Protein AF-0000000080666518 (afdb_homodimer)

Radius of gyration: 19.97 Å; Cα contacts (8 Å, |Δi|>4): 435; chains: 2; bounding box: 42×54×38 Å

Secondary structure (DSSP, 8-state):
-PPPPPSSPPPBTTSHHHHHHHHHS--SSPPPHHHHHHT--SSPEEEEEEE--TT--HHHHHHHHHHHTTSSSEEEEEEEE-HHHHHHHT---SS-HHHHHHHHHTBTT-SEEEEEE-SS--HHHHHHTT-/-PPPPPSSPPPBTTSHHHHHHHHHS--SSPPPHHHHHHT--SSPEEEEEEE--TT--HHHHHHHHHHHTTSSSEEEEEEEE-HHHHHHHT---SS-HHHHHHHHHTBTT-SEEEEEE-SS--HHHHHHTT-

Foldseek 3Di:
DDDDADDDFAAACPPPVNLVVQVPDDLPDDDDPVCQAVVVDPAAAEDEEEDQCFPPDVVNLVVLVCVPPVTDRYAYEYEHAAQVQCCVPPRGGPDHQVVSQRVNRPRRRHNYYYYNDDPDDDPVNCVSSSD/DDDDADDDFAAACPPPVNLVVQVPDDLVDDDDPVCQAVVVDPAAAEDEEEDQCFPPDVVNLVVLVCVPPVTDRYAYEYEHAAQVQCCVPPRGGPDHQVVSQRVNRPRRRHNYYYYNDDPDDDPVNCVSSSD

Structure (mmCIF, N/CA/C/O backbone):
data_AF-0000000080666518-model_v1
#
loop_
_entity.id
_entity.type
_entity.pdbx_description
1 polymer 'choline-phosphate cytidylyltransferase'
#
loop_
_atom_site.group_PDB
_atom_site.id
_atom_site.type_symbol
_atom_site.label_atom_id
_atom_site.label_alt_id
_atom_site.label_comp_id
_atom_site.label_asym_id
_atom_site.label_entity_id
_atom_site.label_seq_id
_atom_site.pdbx_PDB_ins_code
_atom_site.Cartn_x
_atom_site.Cartn_y
_atom_site.Cartn_z
_atom_site.occupancy
_atom_site.B_iso_or_equiv
_atom_site.auth_seq_id
_atom_site.auth_comp_id
_atom_site.auth_asym_id
_atom_site.auth_atom_id
_atom_site.pdbx_PDB_model_num
ATOM 1 N N . MET A 1 1 ? 17.625 8.109 4.988 1 47.25 1 MET A N 1
ATOM 2 C CA . MET A 1 1 ? 16.281 8.586 4.715 1 47.25 1 MET A CA 1
ATOM 3 C C . MET A 1 1 ? 15.312 7.422 4.516 1 47.25 1 MET A C 1
ATOM 5 O O . MET A 1 1 ? 15.68 6.406 3.916 1 47.25 1 MET A O 1
ATOM 9 N N . GLU A 1 2 ? 14.227 7.422 5.273 1 64.38 2 GLU A N 1
ATOM 10 C CA . GLU A 1 2 ? 13.297 6.293 5.23 1 64.38 2 GLU A CA 1
ATOM 11 C C . GLU A 1 2 ? 12.75 6.086 3.822 1 64.38 2 GLU A C 1
ATOM 13 O O . GLU A 1 2 ? 12.602 7.047 3.061 1 64.38 2 GLU A O 1
ATOM 18 N N . LYS A 1 3 ? 12.664 4.961 3.459 1 86.44 3 LYS A N 1
ATOM 19 C CA . LYS A 1 3 ? 12.148 4.527 2.164 1 86.44 3 LYS A CA 1
ATOM 20 C C . LYS A 1 3 ? 10.773 5.129 1.891 1 86.44 3 LYS A C 1
ATOM 22 O O . LYS A 1 3 ? 9.867 5.027 2.721 1 86.44 3 LYS A O 1
ATOM 27 N N . LEU A 1 4 ? 10.688 5.938 0.847 1 95.56 4 LEU A N 1
ATOM 28 C CA . LEU A 1 4 ? 9.414 6.527 0.439 1 95.56 4 LEU A CA 1
ATOM 29 C C . LEU A 1 4 ? 8.43 5.449 0.002 1 95.56 4 LEU A C 1
ATOM 31 O O . LEU A 1 4 ? 8.82 4.453 -0.607 1 95.56 4 LEU A O 1
ATOM 35 N N . ALA A 1 5 ? 7.215 5.738 0.323 1 97.44 5 ALA A N 1
ATOM 36 C CA . ALA A 1 5 ? 6.152 4.883 -0.202 1 97.44 5 ALA A CA 1
ATOM 37 C C . ALA A 1 5 ? 6.117 4.93 -1.727 1 97.44 5 ALA A C 1
ATOM 39 O O . ALA A 1 5 ? 6.688 5.836 -2.342 1 97.44 5 ALA A O 1
ATOM 40 N N . PHE A 1 6 ? 5.426 3.943 -2.309 1 96.88 6 PHE A N 1
ATOM 41 C CA . PHE A 1 6 ? 5.387 3.816 -3.76 1 96.88 6 PHE A CA 1
ATOM 42 C 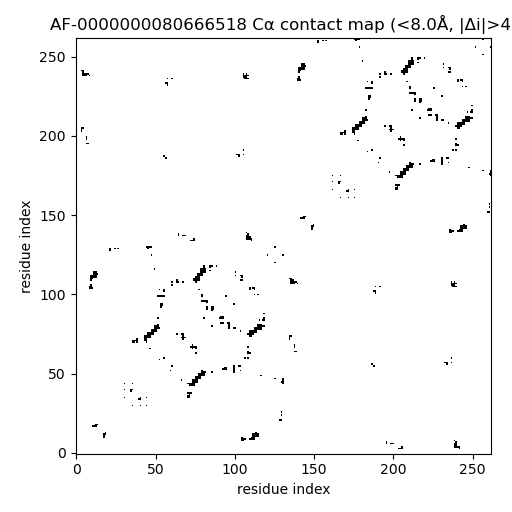C . PHE A 1 6 ? 4.535 4.918 -4.379 1 96.88 6 PHE A C 1
ATOM 44 O O . PHE A 1 6 ? 3.652 5.473 -3.719 1 96.88 6 PHE A O 1
ATOM 51 N N . GLY A 1 7 ? 4.773 5.164 -5.609 1 96.81 7 GLY A N 1
ATOM 52 C CA . GLY A 1 7 ? 3.988 6.129 -6.363 1 96.81 7 GLY A CA 1
ATOM 53 C C . GLY A 1 7 ? 3.256 5.516 -7.539 1 96.81 7 GLY A C 1
ATOM 54 O O . GLY A 1 7 ? 2.762 6.23 -8.414 1 96.81 7 GLY A O 1
ATOM 55 N N . GLN A 1 8 ? 3.266 4.242 -7.625 1 97.38 8 GLN A N 1
ATOM 56 C CA . GLN A 1 8 ? 2.553 3.482 -8.641 1 97.38 8 GLN A CA 1
ATOM 57 C C . GLN A 1 8 ? 1.877 2.254 -8.039 1 97.38 8 GLN A C 1
ATOM 59 O O . GLN A 1 8 ? 2.375 1.679 -7.07 1 97.38 8 GLN A O 1
ATOM 64 N N . PRO A 1 9 ? 0.76 1.876 -8.609 1 98.19 9 PRO A N 1
ATOM 65 C CA . PRO A 1 9 ? 0.148 0.632 -8.133 1 98.19 9 PRO A CA 1
ATOM 66 C C . PRO A 1 9 ? 1.032 -0.589 -8.375 1 98.19 9 PRO A C 1
ATOM 68 O O . PRO A 1 9 ? 1.965 -0.532 -9.18 1 98.19 9 PRO A O 1
ATOM 71 N N . ALA A 1 10 ? 0.786 -1.658 -7.652 1 98.62 10 ALA A N 1
ATOM 72 C CA . ALA A 1 10 ? 1.478 -2.91 -7.953 1 98.62 10 ALA A CA 1
ATOM 73 C C . ALA A 1 10 ? 1.268 -3.314 -9.414 1 98.62 10 ALA A C 1
ATOM 75 O O . ALA A 1 10 ? 0.164 -3.186 -9.945 1 98.62 10 ALA A O 1
ATOM 76 N N . PRO A 1 11 ? 2.285 -3.771 -9.992 1 98.69 11 PRO A N 1
ATOM 77 C CA . PRO A 1 11 ? 2.137 -4.16 -11.398 1 98.69 11 PRO A CA 1
ATOM 78 C C . PRO A 1 11 ? 1.341 -5.453 -11.57 1 98.69 11 PRO A C 1
ATOM 80 O O . PRO A 1 11 ? 1.222 -6.238 -10.625 1 98.69 11 PRO A O 1
ATOM 83 N N . TYR A 1 12 ? 0.799 -5.551 -12.758 1 98.75 12 TYR A N 1
ATOM 84 C CA . TYR A 1 12 ? 0.171 -6.816 -13.125 1 98.75 12 TYR A CA 1
ATOM 85 C C . TYR A 1 12 ? 1.211 -7.824 -13.602 1 98.75 12 TYR A C 1
ATOM 87 O O . TYR A 1 12 ? 2.24 -7.445 -14.164 1 98.75 12 TYR A O 1
ATOM 95 N N . SER A 1 13 ? 0.909 -9.047 -13.453 1 98.56 13 SER A N 1
ATOM 96 C CA . SER A 1 13 ? 1.809 -10.133 -13.828 1 98.56 13 SER A CA 1
ATOM 97 C C . SER A 1 13 ? 2.033 -10.172 -15.336 1 98.56 13 SER A C 1
ATOM 99 O O . SER A 1 13 ? 3 -10.773 -15.805 1 98.56 13 SER A O 1
ATOM 101 N N . ASP A 1 14 ? 1.129 -9.555 -16.062 1 98.25 14 ASP A N 1
ATOM 102 C CA . ASP A 1 14 ? 1.271 -9.594 -17.516 1 98.25 14 ASP A CA 1
ATOM 103 C C . ASP A 1 14 ? 1.853 -8.281 -18.047 1 98.25 14 ASP A C 1
ATOM 105 O O . ASP A 1 14 ? 1.859 -8.039 -19.25 1 98.25 14 ASP A O 1
ATOM 109 N N . ASP A 1 15 ? 2.277 -7.422 -17.141 1 98.06 15 ASP A N 1
ATOM 110 C CA . ASP A 1 15 ? 3.068 -6.27 -17.562 1 98.06 15 ASP A CA 1
ATOM 111 C C . ASP A 1 15 ? 4.379 -6.711 -18.219 1 98.06 15 ASP A C 1
ATOM 113 O O . ASP A 1 15 ? 5.082 -7.574 -17.672 1 98.06 15 ASP A O 1
ATOM 117 N N . PRO A 1 16 ? 4.73 -6.121 -19.328 1 97.88 16 PRO A N 1
ATOM 118 C CA . PRO A 1 16 ? 5.938 -6.547 -20.047 1 97.88 16 PRO A CA 1
ATOM 119 C C . PRO A 1 16 ? 7.188 -6.512 -19.156 1 97.88 16 PRO A C 1
ATOM 121 O O . PRO A 1 16 ? 8.008 -7.434 -19.203 1 97.88 16 PRO A O 1
ATOM 124 N N . ASN A 1 17 ? 7.297 -5.484 -18.359 1 96.88 17 ASN A N 1
ATOM 125 C CA . ASN A 1 17 ? 8.453 -5.379 -17.484 1 96.88 17 ASN A CA 1
ATOM 126 C C . ASN A 1 17 ? 8.461 -6.492 -16.438 1 96.88 17 ASN A C 1
ATOM 128 O O . ASN A 1 17 ? 9.523 -6.996 -16.078 1 96.88 17 ASN A O 1
ATOM 132 N N . VAL A 1 18 ? 7.336 -6.828 -15.945 1 97.75 18 VAL A N 1
ATOM 133 C CA . VAL A 1 18 ? 7.215 -7.887 -14.945 1 97.75 18 VAL A CA 1
ATOM 134 C C . VAL A 1 18 ? 7.578 -9.234 -15.57 1 97.75 18 VAL A C 1
ATOM 136 O O . VAL A 1 18 ? 8.289 -10.031 -14.961 1 97.75 18 VAL A O 1
ATOM 139 N N . ILE A 1 19 ? 7.078 -9.461 -16.75 1 97.56 19 ILE A N 1
ATOM 140 C CA . ILE A 1 19 ? 7.387 -10.68 -17.484 1 97.56 19 ILE A CA 1
ATOM 141 C C . ILE A 1 19 ? 8.891 -10.789 -17.703 1 97.56 19 ILE A C 1
ATOM 143 O O . ILE A 1 19 ? 9.492 -11.836 -17.469 1 97.56 19 ILE A O 1
ATOM 147 N N . ASP A 1 20 ? 9.516 -9.742 -18.094 1 97 20 ASP A N 1
ATOM 148 C CA . ASP A 1 20 ? 10.953 -9.711 -18.344 1 97 20 ASP A CA 1
ATOM 149 C C . ASP A 1 20 ? 11.742 -10.016 -17.078 1 97 20 ASP A C 1
ATOM 151 O O . ASP A 1 20 ? 12.703 -10.789 -17.109 1 97 20 ASP A O 1
ATOM 155 N N . GLN A 1 21 ? 11.328 -9.477 -16 1 95.62 21 GLN A N 1
ATOM 156 C CA . GLN A 1 21 ? 12.008 -9.711 -14.734 1 95.62 21 GLN A CA 1
ATOM 157 C C . GLN A 1 21 ? 11.852 -11.156 -14.289 1 95.62 21 GLN A C 1
ATOM 159 O O . GLN A 1 21 ? 12.797 -11.766 -13.789 1 95.62 21 GLN A O 1
ATOM 164 N N . ARG A 1 22 ? 10.688 -11.609 -14.469 1 95.94 22 ARG A N 1
ATOM 165 C CA . ARG A 1 22 ? 10.422 -12.992 -14.102 1 95.94 22 ARG A CA 1
ATOM 166 C C . ARG A 1 22 ? 11.289 -13.953 -14.906 1 95.94 22 ARG A C 1
ATOM 168 O O . ARG A 1 22 ? 11.805 -14.938 -14.367 1 95.94 22 ARG A O 1
ATOM 175 N N . ARG A 1 23 ? 11.469 -13.695 -16.141 1 94.75 23 ARG A N 1
ATOM 176 C CA . ARG A 1 23 ? 12.266 -14.539 -17.016 1 94.75 23 ARG A CA 1
ATOM 177 C C . ARG A 1 23 ? 13.711 -14.617 -16.547 1 94.75 23 ARG A C 1
ATOM 179 O O . ARG A 1 23 ? 14.383 -15.633 -16.75 1 94.75 23 ARG A O 1
ATOM 186 N N . LEU A 1 24 ? 14.203 -13.617 -15.898 1 93.62 24 LEU A N 1
ATOM 187 C CA . LEU A 1 24 ? 15.594 -13.516 -15.484 1 93.62 24 LEU A CA 1
ATOM 188 C C . LEU A 1 24 ? 15.836 -14.273 -14.188 1 93.62 24 LEU A C 1
ATOM 190 O O . LEU A 1 24 ? 16.984 -14.523 -13.805 1 93.62 24 LEU A O 1
ATOM 194 N N . ILE A 1 25 ? 14.773 -14.648 -13.578 1 93.44 25 ILE A N 1
ATOM 195 C CA . ILE A 1 25 ? 14.914 -15.359 -12.312 1 93.44 25 ILE A CA 1
ATOM 196 C C . ILE A 1 25 ? 15.375 -16.797 -12.57 1 93.44 25 ILE A C 1
ATOM 198 O O . ILE A 1 25 ? 14.766 -17.516 -13.359 1 93.44 25 ILE A O 1
ATOM 202 N N . ASP A 1 26 ? 16.453 -17.156 -11.961 1 89.44 26 ASP A N 1
ATOM 203 C CA . ASP A 1 26 ? 16.906 -18.531 -12.008 1 89.44 26 ASP A CA 1
ATOM 204 C C . ASP A 1 26 ? 16.109 -19.422 -11.055 1 89.44 26 ASP A C 1
ATOM 206 O O . ASP A 1 26 ? 16.312 -19.375 -9.844 1 89.44 26 ASP A O 1
ATOM 210 N N . TYR A 1 27 ? 15.297 -20.156 -11.617 1 87 27 TYR A N 1
ATOM 211 C CA . TYR A 1 27 ? 14.391 -20.984 -10.82 1 87 27 TYR A CA 1
ATOM 212 C C . TYR A 1 27 ? 14.805 -22.453 -10.852 1 87 27 TYR A C 1
ATOM 214 O O . TYR A 1 27 ? 14.016 -23.328 -10.5 1 87 27 TYR A O 1
ATOM 222 N N . SER A 1 28 ? 16 -22.688 -11.203 1 85.75 28 SER A N 1
ATOM 223 C CA . SER A 1 28 ? 16.5 -24.062 -11.242 1 85.75 28 SER A CA 1
ATOM 224 C C . SER A 1 28 ? 16.891 -24.547 -9.844 1 85.75 28 SER A C 1
ATOM 226 O O . SER A 1 28 ? 16.859 -25.75 -9.57 1 85.75 28 SER A O 1
ATOM 228 N N . GLU A 1 29 ? 17.312 -23.641 -8.992 1 81.88 29 GLU A N 1
ATOM 229 C CA . GLU A 1 29 ? 17.625 -23.969 -7.609 1 81.88 29 GLU A CA 1
ATOM 230 C C . GLU A 1 29 ? 16.516 -23.531 -6.668 1 81.88 29 GLU A C 1
ATOM 232 O O . GLU A 1 29 ? 16.25 -22.328 -6.523 1 81.88 29 GLU A O 1
ATOM 237 N N . LYS A 1 30 ? 15.977 -24.531 -6.094 1 83.94 30 LYS A N 1
ATOM 238 C CA . LYS A 1 30 ? 14.875 -24.25 -5.184 1 83.94 30 LYS A C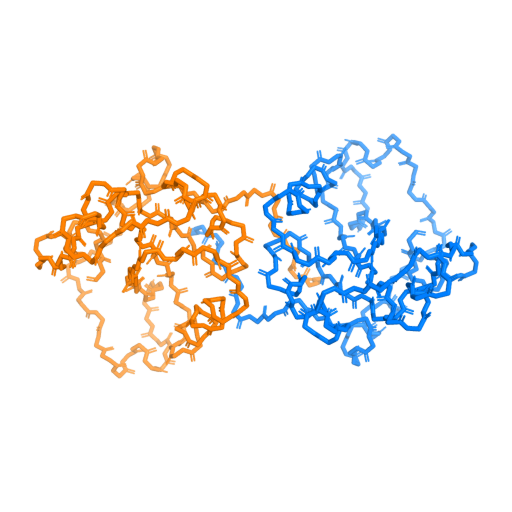A 1
ATOM 239 C C . LYS A 1 30 ? 15.391 -23.812 -3.814 1 83.94 30 LYS A C 1
ATOM 241 O O . LYS A 1 30 ? 16.406 -24.328 -3.336 1 83.94 30 LYS A O 1
ATOM 246 N N . ILE A 1 31 ? 14.727 -22.828 -3.307 1 90.94 31 ILE A N 1
ATOM 247 C CA . ILE A 1 31 ? 15.062 -22.359 -1.969 1 90.94 31 ILE A CA 1
ATOM 248 C C . ILE A 1 31 ? 14.453 -23.281 -0.923 1 90.94 31 ILE A C 1
ATOM 250 O O . ILE A 1 31 ? 13.242 -23.516 -0.925 1 90.94 31 ILE A O 1
ATOM 254 N N . LEU A 1 32 ? 15.25 -23.828 -0.078 1 90.06 32 LEU A N 1
ATOM 255 C CA . LEU A 1 32 ? 14.75 -24.641 1.025 1 90.06 32 LEU A CA 1
ATOM 256 C C . LEU A 1 32 ? 14.188 -23.766 2.141 1 90.06 32 LEU A C 1
ATOM 258 O O . LEU A 1 32 ? 14.617 -22.625 2.307 1 90.06 32 LEU A O 1
ATOM 262 N N . LEU A 1 33 ? 13.297 -24.359 2.842 1 91.56 33 LEU A N 1
ATOM 263 C CA . LEU A 1 33 ? 12.594 -23.609 3.873 1 91.56 33 LEU A CA 1
ATOM 264 C C . LEU A 1 33 ? 13.578 -23.031 4.887 1 91.56 33 LEU A C 1
ATOM 266 O O . LEU A 1 33 ? 13.469 -21.875 5.285 1 91.56 33 LEU A O 1
ATOM 270 N N . ASP A 1 34 ? 14.547 -23.828 5.25 1 93.44 34 ASP A N 1
ATOM 271 C CA . ASP A 1 34 ? 15.516 -23.375 6.25 1 93.44 34 ASP A CA 1
ATOM 272 C C . ASP A 1 34 ? 16.328 -22.188 5.734 1 93.44 34 ASP A C 1
ATOM 274 O O . ASP A 1 34 ? 16.641 -21.266 6.496 1 93.44 34 ASP A O 1
ATOM 278 N N . ASP A 1 35 ? 16.641 -22.266 4.504 1 92.62 35 ASP A N 1
ATOM 279 C CA . ASP A 1 35 ? 17.359 -21.156 3.898 1 92.62 35 ASP A CA 1
ATOM 280 C C . ASP A 1 35 ? 16.484 -19.906 3.854 1 92.62 35 ASP A C 1
ATOM 282 O O . ASP A 1 35 ? 16.953 -18.797 4.148 1 92.62 35 ASP A O 1
ATOM 286 N N . ALA A 1 36 ? 15.266 -20.172 3.486 1 93.25 36 ALA A N 1
ATOM 287 C CA . ALA A 1 36 ? 14.32 -19.062 3.434 1 93.25 36 ALA A CA 1
ATOM 288 C C . ALA A 1 36 ? 14.18 -18.406 4.801 1 93.25 36 ALA A C 1
ATOM 290 O O . ALA A 1 36 ? 14.18 -17.172 4.898 1 93.25 36 ALA A O 1
ATOM 291 N N . LYS A 1 37 ? 14.125 -19.203 5.793 1 94.44 37 LYS A N 1
ATOM 292 C CA . LYS A 1 37 ? 13.93 -18.719 7.152 1 94.44 37 LYS A CA 1
ATOM 293 C C . LYS A 1 37 ? 15.148 -17.953 7.641 1 94.44 37 LYS A C 1
ATOM 295 O O . LYS A 1 37 ? 15.023 -17 8.414 1 94.44 37 LYS A O 1
ATOM 300 N N . SER A 1 38 ? 16.25 -18.328 7.172 1 92.94 38 SER A N 1
ATOM 301 C CA . SER A 1 38 ? 17.484 -17.688 7.621 1 92.94 38 SER A CA 1
ATOM 302 C C . SER A 1 38 ? 17.703 -16.344 6.918 1 92.94 38 SER A C 1
ATOM 304 O O . SER A 1 38 ? 18.453 -15.5 7.402 1 92.94 38 SER A O 1
ATOM 306 N N . GLY A 1 39 ? 17.109 -16.266 5.762 1 90.12 39 GLY A N 1
ATOM 307 C CA . GLY A 1 39 ? 17.328 -15.078 4.957 1 90.12 39 GLY A CA 1
ATOM 308 C C . GLY A 1 39 ? 18.562 -15.18 4.062 1 90.12 39 GLY A C 1
ATOM 309 O O . GLY A 1 39 ? 18.844 -14.258 3.299 1 90.12 39 GLY A O 1
ATOM 310 N N . TYR A 1 40 ? 19.234 -16.266 4.258 1 89.38 40 TYR A N 1
ATOM 311 C CA . TYR A 1 40 ? 20.422 -16.469 3.434 1 89.38 40 TYR A CA 1
ATOM 312 C C . TYR A 1 40 ? 20.047 -17.078 2.086 1 89.38 40 TYR A C 1
ATOM 314 O O . TYR A 1 40 ? 20.281 -18.266 1.852 1 89.38 40 TYR A O 1
ATOM 322 N N . VAL A 1 41 ? 19.469 -16.297 1.262 1 89.44 41 VAL A N 1
ATOM 323 C CA . VAL A 1 41 ? 19.016 -16.719 -0.057 1 89.44 41 VAL A CA 1
ATOM 324 C C . VAL A 1 41 ? 19.5 -15.734 -1.115 1 89.44 41 VAL A C 1
ATOM 326 O O . VAL A 1 41 ? 19.75 -14.562 -0.81 1 89.44 41 VAL A O 1
ATOM 329 N N . SER A 1 42 ? 19.625 -16.109 -2.297 1 86.75 42 SER A N 1
ATOM 330 C CA . SER A 1 42 ? 20.203 -15.336 -3.389 1 86.75 42 SER A CA 1
ATOM 331 C C . SER A 1 42 ? 19.156 -14.43 -4.027 1 86.75 42 SER A C 1
ATOM 333 O O . SER A 1 42 ? 19.484 -13.562 -4.836 1 86.75 42 SER A O 1
ATOM 335 N N . ARG A 1 43 ? 17.969 -14.672 -3.686 1 90.81 43 ARG A N 1
ATOM 336 C CA . ARG A 1 43 ? 16.859 -13.914 -4.238 1 90.81 43 ARG A CA 1
ATOM 337 C C . ARG A 1 43 ? 15.68 -13.891 -3.27 1 90.81 43 ARG A C 1
ATOM 339 O O . ARG A 1 43 ? 15.602 -14.719 -2.359 1 90.81 43 ARG A O 1
ATOM 346 N N . PRO A 1 44 ? 14.742 -12.922 -3.48 1 93.44 44 PRO A N 1
ATOM 347 C CA . PRO A 1 44 ? 13.547 -12.961 -2.635 1 93.44 44 PRO A CA 1
ATOM 348 C C . PRO A 1 44 ? 12.766 -14.266 -2.766 1 93.44 44 PRO A C 1
ATOM 350 O O . PRO A 1 44 ? 12.789 -14.898 -3.824 1 93.44 44 PRO A O 1
ATOM 353 N N . VAL A 1 45 ? 12.18 -14.609 -1.688 1 95.44 45 VAL A N 1
ATOM 354 C CA . VAL A 1 45 ? 11.273 -15.758 -1.718 1 95.44 45 VAL A CA 1
ATOM 355 C C . VAL A 1 45 ? 9.938 -15.344 -2.318 1 95.44 45 VAL A C 1
ATOM 357 O O . VAL A 1 45 ? 9.266 -14.453 -1.801 1 95.44 45 VAL A O 1
ATOM 360 N N . ARG A 1 46 ? 9.578 -15.961 -3.41 1 96.31 46 ARG A N 1
ATOM 361 C CA . ARG A 1 46 ? 8.328 -15.641 -4.09 1 96.31 46 ARG A CA 1
ATOM 362 C C . ARG A 1 46 ? 7.176 -16.469 -3.533 1 96.31 46 ARG A C 1
ATOM 364 O O . ARG A 1 46 ? 7.262 -17.688 -3.445 1 96.31 46 ARG A O 1
ATOM 371 N N . VAL A 1 47 ? 6.133 -15.828 -3.113 1 97.19 47 VAL A N 1
ATOM 372 C CA . VAL A 1 47 ? 4.953 -16.438 -2.518 1 97.19 47 VAL A CA 1
ATOM 373 C C . VAL A 1 47 ? 3.707 -16.031 -3.305 1 97.19 47 VAL A C 1
ATOM 375 O O . VAL A 1 47 ? 3.555 -14.867 -3.68 1 97.19 47 VAL A O 1
ATOM 378 N N . TYR A 1 48 ? 2.902 -17.031 -3.604 1 98.25 48 TYR A N 1
ATOM 379 C CA . TYR A 1 48 ? 1.629 -16.828 -4.281 1 98.25 48 TYR A CA 1
ATOM 380 C C . TYR A 1 48 ? 0.461 -17.031 -3.326 1 98.25 48 TYR A C 1
ATOM 382 O O . TYR A 1 48 ? 0.411 -18.047 -2.611 1 98.25 48 TYR A O 1
ATOM 390 N N . ALA A 1 49 ? -0.416 -16.062 -3.277 1 98.25 49 ALA A N 1
ATOM 391 C CA . ALA A 1 49 ? -1.684 -16.156 -2.559 1 98.25 49 ALA A CA 1
ATOM 392 C C . ALA A 1 49 ? -2.85 -15.719 -3.441 1 98.25 49 ALA A C 1
ATOM 394 O O . ALA A 1 49 ? -2.74 -14.742 -4.188 1 98.25 49 ALA A O 1
ATOM 395 N N . ASP A 1 50 ? -3.885 -16.422 -3.412 1 98.12 50 ASP A N 1
ATOM 396 C CA . ASP A 1 50 ? -5.004 -16.047 -4.266 1 98.12 50 ASP A CA 1
ATOM 397 C C . ASP A 1 50 ? -6.301 -15.961 -3.467 1 98.12 50 ASP A C 1
ATOM 399 O O . ASP A 1 50 ? -6.355 -16.406 -2.314 1 98.12 50 ASP A O 1
ATOM 403 N N . GLY A 1 51 ? -7.258 -15.375 -4.023 1 98.12 51 GLY A N 1
ATOM 404 C CA . GLY A 1 51 ? -8.578 -15.211 -3.438 1 98.12 51 GLY A CA 1
ATOM 405 C C . GLY A 1 51 ? -9.516 -14.391 -4.301 1 98.12 51 GLY A C 1
ATOM 406 O O . GLY A 1 51 ? -9.148 -13.969 -5.398 1 98.12 51 GLY A O 1
ATOM 407 N N . VAL A 1 52 ? -10.688 -14.227 -3.814 1 98.5 52 VAL A N 1
ATOM 408 C CA . VAL A 1 52 ? -11.703 -13.422 -4.488 1 98.5 52 VAL A CA 1
ATOM 409 C C . VAL A 1 52 ? -11.523 -11.953 -4.125 1 98.5 52 VAL A C 1
ATOM 411 O O . VAL A 1 52 ? -11.594 -11.078 -4.992 1 98.5 52 VAL A O 1
ATOM 414 N N . PHE A 1 53 ? -11.328 -11.641 -2.844 1 98.19 53 PHE A N 1
ATOM 415 C CA . PHE A 1 53 ? -11.062 -10.32 -2.283 1 98.19 53 PHE A CA 1
ATOM 416 C C . PHE A 1 53 ? -12.203 -9.359 -2.605 1 98.19 53 PHE A C 1
ATOM 418 O O . PHE A 1 53 ? -11.969 -8.242 -3.057 1 98.19 53 PHE A O 1
ATOM 425 N N . ASP A 1 54 ? -13.383 -9.992 -2.463 1 97.75 54 ASP A N 1
ATOM 426 C CA . ASP A 1 54 ? -14.57 -9.156 -2.602 1 97.75 54 ASP A CA 1
ATOM 427 C C . ASP A 1 54 ? -14.68 -8.164 -1.446 1 97.75 54 ASP A C 1
ATOM 429 O O . ASP A 1 54 ? -14.539 -8.539 -0.282 1 97.75 54 ASP A O 1
ATOM 433 N N . MET A 1 55 ? -14.898 -6.82 -1.794 1 95.62 55 MET A N 1
ATOM 434 C CA . MET A 1 55 ? -14.93 -5.77 -0.778 1 95.62 55 MET A CA 1
ATOM 435 C C . MET A 1 55 ? -13.641 -5.75 0.025 1 95.62 55 MET A C 1
ATOM 437 O O . MET A 1 55 ? -13.664 -5.844 1.253 1 95.62 55 MET A O 1
ATOM 441 N N . PHE A 1 56 ? -12.586 -5.57 -0.678 1 96.81 56 PHE A N 1
ATOM 442 C CA . PHE A 1 56 ? -11.242 -5.57 -0.102 1 96.81 56 PHE A CA 1
ATOM 443 C C . PHE A 1 56 ? -11.172 -4.641 1.104 1 96.81 56 PHE A C 1
ATOM 445 O O . PHE A 1 56 ? -11.641 -3.5 1.043 1 96.81 56 PHE A O 1
ATOM 452 N N . HIS A 1 57 ? -10.617 -5.086 2.219 1 93.44 57 HIS A N 1
ATOM 453 C CA . HIS A 1 57 ? -10.547 -4.328 3.461 1 93.44 57 HIS A CA 1
ATOM 454 C C . HIS A 1 57 ? -9.328 -4.734 4.285 1 93.44 57 HIS A C 1
ATOM 456 O O . HIS A 1 57 ? -8.516 -5.543 3.84 1 93.44 57 HIS A O 1
ATOM 462 N N . TYR A 1 58 ? -9.266 -4.203 5.445 1 92.88 58 TYR A N 1
ATOM 463 C CA . TYR A 1 58 ? -8.047 -4.344 6.23 1 92.88 58 TYR A CA 1
ATOM 464 C C . TYR A 1 58 ? -7.805 -5.797 6.617 1 92.88 58 TYR A C 1
ATOM 466 O O . TYR A 1 58 ? -6.664 -6.219 6.801 1 92.88 58 TYR A O 1
ATOM 474 N N . GLY A 1 59 ? -8.883 -6.578 6.75 1 93.88 59 GLY A N 1
ATOM 475 C CA . GLY A 1 59 ? -8.695 -8 6.984 1 93.88 59 GLY A CA 1
ATOM 476 C C . GLY A 1 59 ? -7.891 -8.68 5.895 1 93.88 59 GLY A C 1
ATOM 477 O O . GLY A 1 59 ? -6.996 -9.484 6.184 1 93.88 59 GLY A O 1
ATOM 478 N N . HIS A 1 60 ? -8.203 -8.383 4.629 1 97.69 60 HIS A N 1
ATOM 479 C CA . HIS A 1 60 ? -7.418 -8.898 3.51 1 97.69 60 HIS A CA 1
ATOM 480 C C . HIS A 1 60 ? -5.98 -8.391 3.566 1 97.69 60 HIS A C 1
ATOM 482 O O . HIS A 1 60 ? -5.039 -9.164 3.396 1 97.69 60 HIS A O 1
ATOM 488 N N . ALA A 1 61 ? -5.828 -7.113 3.852 1 97.88 61 ALA A N 1
ATOM 489 C CA . ALA A 1 61 ? -4.496 -6.52 3.912 1 97.88 61 ALA A CA 1
ATOM 490 C C . ALA A 1 61 ? -3.646 -7.184 4.992 1 97.88 61 ALA A C 1
ATOM 492 O O . ALA A 1 61 ? -2.451 -7.422 4.797 1 97.88 61 ALA A O 1
ATOM 493 N N . ASN A 1 62 ? -4.273 -7.488 6.082 1 97.12 62 ASN A N 1
ATOM 494 C CA . ASN A 1 62 ? -3.555 -8.133 7.176 1 97.12 62 ASN A CA 1
ATOM 495 C C . ASN A 1 62 ? -3.053 -9.523 6.777 1 97.12 62 ASN A C 1
ATOM 497 O O . ASN A 1 62 ? -1.982 -9.945 7.215 1 97.12 62 ASN A O 1
ATOM 501 N N . GLN A 1 63 ? -3.844 -10.219 6.016 1 98.06 63 GLN A N 1
ATOM 502 C CA . GLN A 1 63 ? -3.381 -11.492 5.477 1 98.06 63 GLN A CA 1
ATOM 503 C C . GLN A 1 63 ? -2.078 -11.32 4.699 1 98.06 63 GLN A C 1
ATOM 505 O O . GLN A 1 63 ? -1.137 -12.094 4.879 1 98.06 63 GLN A O 1
ATOM 510 N N . PHE A 1 64 ? -1.973 -10.266 3.898 1 98.75 64 PHE A N 1
ATOM 511 C CA . PHE A 1 64 ? -0.784 -10.016 3.092 1 98.75 64 PHE A CA 1
ATOM 512 C C . PHE A 1 64 ? 0.383 -9.578 3.969 1 98.75 64 PHE A C 1
ATOM 514 O O . PHE A 1 64 ? 1.525 -9.984 3.736 1 98.75 64 PHE A O 1
ATOM 521 N N . LEU A 1 65 ? 0.053 -8.797 4.961 1 98.62 65 LEU A N 1
ATOM 522 C CA . LEU A 1 65 ? 1.063 -8.398 5.934 1 98.62 65 LEU A CA 1
ATOM 523 C C . LEU A 1 65 ? 1.679 -9.617 6.613 1 98.62 65 LEU A C 1
ATOM 525 O O . LEU A 1 65 ? 2.902 -9.711 6.738 1 98.62 65 LEU A O 1
ATOM 529 N N . GLN A 1 66 ? 0.835 -10.531 6.992 1 98.38 66 GLN A N 1
ATOM 530 C CA . GLN A 1 66 ? 1.301 -11.75 7.648 1 98.38 66 GLN A CA 1
ATOM 531 C C . GLN A 1 66 ? 2.182 -12.578 6.715 1 98.38 66 GLN A C 1
ATOM 533 O O . GLN A 1 66 ? 3.219 -13.094 7.129 1 98.38 66 GLN A O 1
ATOM 538 N N . ILE A 1 67 ? 1.795 -12.672 5.477 1 98.12 67 ILE A N 1
ATOM 539 C CA . ILE A 1 67 ? 2.561 -13.438 4.5 1 98.12 67 ILE A CA 1
ATOM 540 C C . ILE A 1 67 ? 3.934 -12.797 4.305 1 98.12 67 ILE A C 1
ATOM 542 O O . ILE A 1 67 ? 4.953 -13.484 4.312 1 98.12 67 ILE A O 1
ATOM 546 N N . LYS A 1 68 ? 3.949 -11.453 4.211 1 97.94 68 LYS A N 1
ATOM 547 C CA . LYS A 1 68 ? 5.195 -10.727 4.008 1 97.94 68 LYS A CA 1
ATOM 548 C C . LYS A 1 68 ? 6.176 -10.984 5.148 1 97.94 68 LYS A C 1
ATOM 550 O O . LYS A 1 68 ? 7.391 -10.992 4.941 1 97.94 68 LYS A O 1
ATOM 555 N N . ASN A 1 69 ? 5.59 -11.266 6.305 1 97.5 69 ASN A N 1
ATOM 556 C CA . ASN A 1 69 ? 6.449 -11.344 7.48 1 97.5 69 ASN A CA 1
ATOM 557 C C . ASN A 1 69 ? 6.691 -12.789 7.906 1 97.5 69 ASN A C 1
ATOM 559 O O . ASN A 1 69 ? 7.316 -13.039 8.938 1 97.5 69 ASN A O 1
ATOM 563 N N . ALA A 1 70 ? 6.168 -13.727 7.113 1 96.69 70 ALA A N 1
ATOM 564 C CA . ALA A 1 70 ? 6.375 -15.141 7.41 1 96.69 70 ALA A CA 1
ATOM 565 C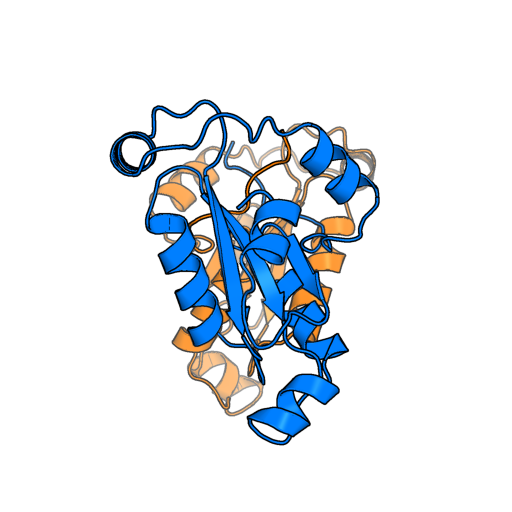 C . ALA A 1 70 ? 7.828 -15.547 7.16 1 96.69 70 ALA A C 1
ATOM 567 O O . ALA A 1 70 ? 8.32 -16.516 7.754 1 96.69 70 ALA A O 1
ATOM 568 N N . LEU A 1 71 ? 8.508 -14.922 6.23 1 95.69 71 LEU A N 1
ATOM 569 C CA . LEU A 1 71 ? 9.914 -15.109 5.879 1 95.69 71 LEU A CA 1
ATOM 570 C C . LEU A 1 71 ? 10.586 -13.766 5.621 1 95.69 71 LEU A C 1
ATOM 572 O O . LEU A 1 71 ? 9.914 -12.773 5.336 1 95.69 71 LEU A O 1
ATOM 576 N N . PRO A 1 72 ? 11.883 -13.867 5.699 1 94 72 PRO A N 1
ATOM 577 C CA . PRO A 1 72 ? 12.578 -12.648 5.281 1 94 72 PRO A CA 1
ATOM 578 C C . PRO A 1 72 ? 12.484 -12.398 3.777 1 94 72 PRO A C 1
ATOM 580 O O . PRO A 1 72 ? 12.461 -13.352 2.992 1 94 72 PRO A O 1
ATOM 583 N N . ASN A 1 73 ? 12.289 -11.195 3.287 1 92.44 73 ASN A N 1
ATOM 584 C CA . ASN A 1 73 ? 12.391 -10.75 1.9 1 92.44 73 ASN A CA 1
ATOM 585 C C . ASN A 1 73 ? 11.398 -11.492 1.007 1 92.44 73 ASN A C 1
ATOM 587 O O . ASN A 1 73 ? 11.789 -12.125 0.025 1 92.44 73 ASN A O 1
ATOM 591 N N . VAL A 1 74 ? 10.227 -11.406 1.242 1 97.12 74 VAL A N 1
ATOM 592 C CA . VAL A 1 74 ? 9.164 -12.062 0.489 1 97.12 74 VAL A CA 1
ATOM 593 C C . VAL A 1 74 ? 8.727 -11.172 -0.669 1 97.12 74 VAL A C 1
ATOM 595 O O . VAL A 1 74 ? 8.492 -9.977 -0.486 1 97.12 74 VAL A O 1
ATOM 598 N N . TYR A 1 75 ? 8.68 -11.75 -1.878 1 97.88 75 TYR A N 1
ATOM 599 C CA . TYR A 1 75 ? 7.98 -11.188 -3.031 1 97.88 75 TYR A CA 1
ATOM 600 C C . TYR A 1 75 ? 6.578 -11.773 -3.156 1 97.88 75 TYR A C 1
ATOM 602 O O . TYR A 1 75 ? 6.414 -12.945 -3.52 1 97.88 75 TYR A O 1
ATOM 610 N N . LEU A 1 76 ? 5.562 -10.984 -2.898 1 98.69 76 LEU A N 1
ATOM 611 C CA . LEU A 1 76 ? 4.195 -11.492 -2.793 1 98.69 76 LEU A CA 1
ATOM 612 C C . LEU A 1 76 ? 3.432 -11.266 -4.094 1 98.69 76 LEU A C 1
ATOM 614 O O . LEU A 1 76 ? 3.225 -10.117 -4.504 1 98.69 76 LEU A O 1
ATOM 618 N N . ILE A 1 77 ? 3.006 -12.289 -4.73 1 98.81 77 ILE A N 1
ATOM 619 C CA . ILE A 1 77 ? 2.104 -12.281 -5.879 1 98.81 77 ILE A CA 1
ATOM 620 C C . ILE A 1 77 ? 0.684 -12.609 -5.418 1 98.81 77 ILE A C 1
ATOM 622 O O . ILE A 1 77 ? 0.445 -13.656 -4.82 1 98.81 77 ILE A O 1
ATOM 626 N N . VAL A 1 78 ? -0.221 -11.742 -5.715 1 98.94 78 VAL A N 1
ATOM 627 C CA . VAL A 1 78 ? -1.602 -11.969 -5.301 1 98.94 78 VAL A CA 1
ATOM 628 C C . VAL A 1 78 ? -2.471 -12.242 -6.527 1 98.94 78 VAL A C 1
ATOM 630 O O . VAL A 1 78 ? -2.615 -11.383 -7.398 1 98.94 78 VAL A O 1
ATOM 633 N N . GLY A 1 79 ? -3.023 -13.406 -6.574 1 98.81 79 GLY A N 1
ATOM 634 C CA . GLY A 1 79 ? -3.996 -13.766 -7.594 1 98.81 79 GLY A CA 1
ATOM 635 C C . GLY A 1 79 ? -5.418 -13.406 -7.215 1 98.81 79 GLY A C 1
ATOM 636 O O . GLY A 1 79 ? -5.879 -13.75 -6.121 1 98.81 79 GLY A O 1
ATOM 637 N N . VAL A 1 80 ? -6.066 -12.773 -8.086 1 98.81 80 VAL A N 1
ATOM 638 C CA . VAL A 1 80 ? -7.465 -12.422 -7.863 1 98.81 80 VAL A CA 1
ATOM 639 C C . VAL A 1 80 ? -8.352 -13.195 -8.828 1 98.81 80 VAL A C 1
ATOM 641 O O . VAL A 1 80 ? -8.164 -13.125 -10.047 1 98.81 80 VAL A O 1
ATOM 644 N N . CYS A 1 81 ? -9.281 -13.93 -8.297 1 98.5 81 CYS A N 1
ATOM 645 C CA . CYS A 1 81 ? -10.156 -14.773 -9.102 1 98.5 81 CYS A CA 1
ATOM 646 C C . CYS A 1 81 ? -11.062 -13.914 -9.992 1 98.5 81 CYS A C 1
ATOM 648 O O . CYS A 1 81 ? -11.523 -12.859 -9.57 1 98.5 81 CYS A O 1
ATOM 650 N N . SER A 1 82 ? -11.383 -14.406 -11.172 1 98.31 82 SER A N 1
ATOM 651 C CA . SER A 1 82 ? -12.266 -13.703 -12.094 1 98.31 82 SER A CA 1
ATOM 652 C C . SER A 1 82 ? -13.719 -13.781 -11.625 1 98.31 82 SER A C 1
ATOM 654 O O . SER A 1 82 ? -14.062 -14.609 -10.773 1 98.31 82 SER A O 1
ATOM 656 N N . ASP A 1 83 ? -14.539 -12.898 -12.219 1 98.38 83 ASP A N 1
ATOM 657 C CA . ASP A 1 83 ? -15.977 -12.992 -11.969 1 98.38 83 ASP A CA 1
ATOM 658 C C . ASP A 1 83 ? -16.516 -14.352 -12.375 1 98.38 83 ASP A C 1
ATOM 660 O O . ASP A 1 83 ? -17.312 -14.961 -11.648 1 98.38 83 ASP A O 1
ATOM 664 N N . GLU A 1 84 ? -16.078 -14.812 -13.523 1 97.94 84 GLU A N 1
ATOM 665 C CA . GLU A 1 84 ? -16.562 -16.078 -14.062 1 97.94 84 GLU A CA 1
ATOM 666 C C . GLU A 1 84 ? -16.234 -17.25 -13.133 1 97.94 84 GLU A C 1
ATOM 668 O O . GLU A 1 84 ? -17.125 -18.016 -12.773 1 97.94 84 GLU A O 1
ATOM 673 N N . GLU A 1 85 ? -14.969 -17.344 -12.742 1 96.75 85 GLU A N 1
ATOM 674 C CA . GLU A 1 85 ? -14.523 -18.422 -11.859 1 96.75 85 GLU A CA 1
ATOM 675 C C . GLU A 1 85 ? -15.234 -18.359 -10.508 1 96.75 85 GLU A C 1
ATOM 677 O O . GLU A 1 85 ? -15.594 -19.391 -9.938 1 96.75 85 GLU A O 1
ATOM 682 N N . THR A 1 86 ? -15.383 -17.141 -9.961 1 98 86 THR A N 1
ATOM 683 C CA . THR A 1 86 ? -16 -16.969 -8.648 1 98 86 THR A CA 1
ATOM 684 C C . THR A 1 86 ? -17.484 -17.375 -8.688 1 98 86 THR A C 1
ATOM 686 O O . THR A 1 86 ? -17.969 -18.047 -7.781 1 98 86 THR A O 1
ATOM 689 N N . LEU A 1 87 ? -18.141 -16.922 -9.781 1 97.88 87 LEU A N 1
ATOM 690 C CA . LEU A 1 87 ? -19.562 -17.266 -9.93 1 97.88 87 LEU A CA 1
ATOM 691 C C . LEU A 1 87 ? -19.734 -18.781 -9.977 1 97.88 87 LEU A C 1
ATOM 693 O O . LEU A 1 87 ? -20.625 -19.328 -9.312 1 97.88 87 LEU A O 1
ATOM 697 N N . LYS A 1 88 ? -18.906 -19.453 -10.688 1 97.38 88 LYS A N 1
ATOM 698 C CA . LYS A 1 88 ? -18.984 -20.906 -10.906 1 97.38 88 LYS A CA 1
ATOM 699 C C . LYS A 1 88 ? -18.734 -21.672 -9.609 1 97.38 88 LYS A C 1
ATOM 701 O O . LYS A 1 88 ? -19.359 -22.703 -9.359 1 97.38 88 LYS A O 1
ATOM 706 N N . ASN A 1 89 ? -17.844 -21.234 -8.781 1 97.31 89 ASN A N 1
ATOM 707 C CA . ASN A 1 89 ? -17.328 -22.062 -7.707 1 97.31 89 ASN A CA 1
ATOM 708 C C . ASN A 1 89 ? -17.797 -21.578 -6.336 1 97.31 89 ASN A C 1
ATOM 710 O O . ASN A 1 89 ? -17.781 -22.344 -5.363 1 97.31 89 ASN A O 1
ATOM 714 N N . LYS A 1 90 ? -18.125 -20.406 -6.164 1 95.12 90 LYS A N 1
ATOM 715 C CA . LYS A 1 90 ? -18.5 -19.828 -4.875 1 95.12 90 LYS A CA 1
ATOM 716 C C . LYS A 1 90 ? -19.844 -19.109 -4.949 1 95.12 90 LYS A C 1
ATOM 718 O O . LYS A 1 90 ? -20.75 -19.422 -4.188 1 95.12 90 LYS A O 1
ATOM 723 N N . GLY A 1 91 ? -19.984 -18.125 -5.887 1 96.44 91 GLY A N 1
ATOM 724 C CA . GLY A 1 91 ? -21.188 -17.328 -6.039 1 96.44 91 GLY A CA 1
ATOM 725 C C . GLY A 1 91 ? -20.922 -15.914 -6.523 1 96.44 91 GLY A C 1
ATOM 726 O O . GLY A 1 91 ? -19.828 -15.625 -7.035 1 96.44 91 GLY A O 1
ATOM 727 N N . ARG A 1 92 ? -21.891 -15.07 -6.418 1 96 92 ARG A N 1
ATOM 728 C CA . ARG A 1 92 ? -21.781 -13.711 -6.945 1 96 92 ARG A CA 1
ATOM 729 C C . ARG A 1 92 ? -20.906 -12.844 -6.051 1 96 92 ARG A C 1
ATOM 731 O O . ARG A 1 92 ? -20.828 -13.07 -4.84 1 96 92 ARG A O 1
ATOM 738 N N . THR A 1 93 ? -20.25 -11.914 -6.613 1 97.12 93 THR A N 1
ATOM 739 C CA . THR A 1 93 ? -19.5 -10.898 -5.891 1 97.12 93 THR A CA 1
ATOM 740 C C . THR A 1 93 ? -20.25 -9.57 -5.871 1 97.12 93 THR A C 1
ATOM 742 O O . THR A 1 93 ? -21.094 -9.32 -6.73 1 97.12 93 THR A O 1
ATOM 745 N N . VAL A 1 94 ? -20.047 -8.812 -4.898 1 97.56 94 VAL A N 1
ATOM 746 C CA . VAL A 1 94 ? -20.578 -7.453 -4.828 1 97.56 94 VAL A CA 1
ATOM 747 C C . VAL A 1 94 ? -19.844 -6.562 -5.832 1 97.56 94 VAL A C 1
ATOM 749 O O . VAL A 1 94 ? -20.469 -5.793 -6.562 1 97.56 94 VAL A O 1
ATOM 752 N N . GLN A 1 95 ? -18.516 -6.664 -5.938 1 97.31 95 GLN A N 1
ATOM 753 C CA . GLN A 1 95 ? -17.688 -5.836 -6.812 1 97.31 95 GLN A CA 1
ATOM 754 C C . GLN A 1 95 ? -17.234 -6.621 -8.039 1 97.31 95 GLN A C 1
ATOM 756 O O . GLN A 1 95 ? -16.891 -7.801 -7.938 1 97.31 95 GLN A O 1
ATOM 761 N N . PRO A 1 96 ? -17.188 -5.93 -9.164 1 98 96 PRO A N 1
ATOM 762 C CA . PRO A 1 96 ? -16.641 -6.594 -10.352 1 98 96 PRO A CA 1
ATOM 763 C C . PRO A 1 96 ? -15.141 -6.852 -10.25 1 98 96 PRO A C 1
ATOM 765 O O . PRO A 1 96 ? -14.453 -6.203 -9.461 1 98 96 PRO A O 1
ATOM 768 N N . GLU A 1 97 ? -14.625 -7.781 -11.039 1 98.19 97 GLU A N 1
ATOM 769 C CA . GLU A 1 97 ? -13.242 -8.242 -10.906 1 98.19 97 GLU A CA 1
ATOM 770 C C . GLU A 1 97 ? -12.258 -7.094 -11.117 1 98.19 97 GLU A C 1
ATOM 772 O O . GLU A 1 97 ? -11.203 -7.051 -10.492 1 98.19 97 GLU A O 1
ATOM 777 N N . ASP A 1 98 ? -12.555 -6.188 -12.016 1 97.75 98 ASP A N 1
ATOM 778 C CA . ASP A 1 98 ? -11.633 -5.09 -12.281 1 97.75 98 ASP A CA 1
ATOM 779 C C . ASP A 1 98 ? -11.438 -4.223 -11.039 1 97.75 98 ASP A C 1
ATOM 781 O O . ASP A 1 98 ? -10.32 -3.775 -10.758 1 97.75 98 ASP A O 1
ATOM 785 N N . GLU A 1 99 ? -12.516 -3.945 -10.312 1 97.12 99 GLU A N 1
ATOM 786 C CA . GLU A 1 99 ? -12.414 -3.189 -9.07 1 97.12 99 GLU A CA 1
ATOM 787 C C . GLU A 1 99 ? -11.617 -3.961 -8.016 1 97.12 99 GLU A C 1
ATOM 789 O O . GLU A 1 99 ? -10.859 -3.371 -7.25 1 97.12 99 GLU A O 1
ATOM 794 N N . ARG A 1 100 ? -11.812 -5.238 -8.055 1 98.38 100 ARG A N 1
ATOM 795 C CA . ARG A 1 100 ? -11.086 -6.062 -7.094 1 98.38 100 ARG A CA 1
ATOM 796 C C . ARG A 1 100 ? -9.602 -6.113 -7.426 1 98.38 100 ARG A C 1
ATOM 798 O O . ARG A 1 100 ? -8.758 -6.059 -6.527 1 98.38 100 ARG A O 1
ATOM 805 N N . TYR A 1 101 ? -9.227 -6.172 -8.742 1 98.44 101 TYR A N 1
ATOM 806 C CA . TYR A 1 101 ? -7.832 -6.059 -9.148 1 98.44 101 TYR A CA 1
ATOM 807 C C . TYR A 1 101 ? -7.215 -4.77 -8.625 1 98.44 101 TYR A C 1
ATOM 809 O O . TYR A 1 101 ? -6.152 -4.789 -8 1 98.44 101 TYR A O 1
ATOM 817 N N . GLU A 1 102 ? -7.961 -3.717 -8.82 1 97.19 102 GLU A N 1
ATOM 818 C CA . GLU A 1 102 ? -7.453 -2.396 -8.461 1 97.19 102 GLU A CA 1
ATOM 819 C C . GLU A 1 102 ? -7.281 -2.264 -6.949 1 97.19 102 GLU A C 1
ATOM 821 O O . GLU A 1 102 ? -6.273 -1.733 -6.477 1 97.19 102 GLU A O 1
ATOM 826 N N . ALA A 1 103 ? -8.211 -2.744 -6.301 1 97.5 103 ALA A N 1
ATOM 827 C CA . ALA A 1 103 ? -8.141 -2.652 -4.844 1 97.5 103 ALA A CA 1
ATOM 828 C C . ALA A 1 103 ? -6.883 -3.332 -4.312 1 97.5 103 ALA A C 1
ATOM 830 O O . ALA A 1 103 ? -6.18 -2.779 -3.459 1 97.5 103 ALA A O 1
ATOM 831 N N . VAL A 1 104 ? -6.555 -4.457 -4.863 1 98.69 104 VAL A N 1
ATOM 832 C CA . VAL A 1 104 ? -5.395 -5.219 -4.41 1 98.69 104 VAL A CA 1
ATOM 833 C C . VAL A 1 104 ? -4.113 -4.496 -4.816 1 98.69 104 VAL A C 1
ATOM 835 O O . VAL A 1 104 ? -3.133 -4.48 -4.066 1 98.69 104 VAL A O 1
ATOM 838 N N . ARG A 1 105 ? -4.133 -3.818 -5.934 1 98.38 105 ARG A N 1
ATOM 839 C CA . ARG A 1 105 ? -2.947 -3.137 -6.438 1 98.38 105 ARG A CA 1
ATOM 840 C C . ARG A 1 105 ? -2.545 -1.984 -5.523 1 98.38 105 ARG A C 1
ATOM 842 O O . ARG A 1 105 ? -1.384 -1.57 -5.512 1 98.38 105 ARG A O 1
ATOM 849 N N . HIS A 1 106 ? -3.488 -1.516 -4.805 1 98.5 106 HIS A N 1
ATOM 850 C CA . HIS A 1 106 ? -3.227 -0.349 -3.969 1 98.5 106 HIS A CA 1
ATOM 851 C C . HIS A 1 106 ? -2.766 -0.761 -2.576 1 98.5 106 HIS A C 1
ATOM 853 O O . HIS A 1 106 ? -2.473 0.093 -1.736 1 98.5 106 HIS A O 1
ATOM 859 N N . CYS A 1 107 ? -2.684 -2.012 -2.375 1 98.56 107 CYS A N 1
ATOM 860 C CA . CYS A 1 107 ? -2.283 -2.51 -1.063 1 98.56 107 CYS A CA 1
ATOM 861 C C . CYS A 1 107 ? -0.771 -2.434 -0.89 1 98.56 107 CYS A C 1
ATOM 863 O O . CYS A 1 107 ? -0.019 -2.877 -1.761 1 98.56 107 CYS A O 1
ATOM 865 N N . ARG A 1 108 ? -0.367 -2.088 0.228 1 98.56 108 ARG A N 1
ATOM 866 C CA . ARG A 1 108 ? 1 -1.727 0.588 1 98.56 108 ARG A CA 1
ATOM 867 C C . ARG A 1 108 ? 1.929 -2.932 0.487 1 98.56 108 ARG A C 1
ATOM 869 O O . ARG A 1 108 ? 3.125 -2.781 0.233 1 98.56 108 ARG A O 1
ATOM 876 N N . TYR A 1 109 ? 1.44 -4.109 0.532 1 98.69 109 TYR A N 1
ATOM 877 C CA . TYR A 1 109 ? 2.26 -5.297 0.749 1 98.69 109 TYR A CA 1
ATOM 878 C C . TYR A 1 109 ? 2.387 -6.113 -0.532 1 98.69 109 TYR A C 1
ATOM 880 O O . TYR A 1 109 ? 3.143 -7.086 -0.582 1 98.69 109 TYR A O 1
ATOM 888 N N . VAL A 1 110 ? 1.684 -5.727 -1.544 1 98.88 110 VAL A N 1
ATOM 889 C CA . VAL A 1 110 ? 1.578 -6.539 -2.752 1 98.88 110 VAL A CA 1
ATOM 890 C C . VAL A 1 110 ? 2.68 -6.148 -3.734 1 98.88 110 VAL A C 1
ATOM 892 O O . VAL A 1 110 ? 2.838 -4.969 -4.062 1 98.88 110 VAL A O 1
ATOM 895 N N . ASP A 1 111 ? 3.379 -7.16 -4.23 1 98.75 111 ASP A N 1
ATOM 896 C CA . ASP A 1 111 ? 4.441 -6.887 -5.195 1 98.75 111 ASP A CA 1
ATOM 897 C C . ASP A 1 111 ? 3.936 -7.035 -6.629 1 98.75 111 ASP A C 1
ATOM 899 O O . ASP A 1 111 ? 4.453 -6.395 -7.543 1 98.75 111 ASP A O 1
ATOM 903 N N . GLU A 1 112 ? 2.992 -7.879 -6.789 1 98.75 112 GLU A N 1
ATOM 904 C CA . GLU A 1 112 ? 2.502 -8.258 -8.109 1 98.75 112 GLU A CA 1
ATOM 905 C C . GLU A 1 112 ? 1.074 -8.789 -8.039 1 98.75 112 GLU A C 1
ATOM 907 O O . GLU A 1 112 ? 0.729 -9.531 -7.109 1 98.75 112 GLU A O 1
ATOM 912 N N . VAL A 1 113 ? 0.235 -8.414 -9.016 1 98.88 113 VAL A N 1
ATOM 913 C CA . VAL A 1 113 ? -1.14 -8.906 -9.055 1 98.88 113 VAL A CA 1
ATOM 914 C C . VAL A 1 113 ? -1.344 -9.789 -10.281 1 98.88 113 VAL A C 1
ATOM 916 O O . VAL A 1 113 ? -0.994 -9.398 -11.398 1 98.88 113 VAL A O 1
ATOM 919 N N . TYR A 1 114 ? -1.883 -10.914 -10.086 1 98.88 114 TYR A N 1
ATOM 920 C CA . TYR A 1 114 ? -2.258 -11.82 -11.164 1 98.88 114 TYR A CA 1
ATOM 921 C C . TYR A 1 114 ? -3.764 -11.781 -11.406 1 98.88 114 TYR A C 1
ATOM 923 O O . TYR A 1 114 ? -4.547 -12.18 -10.539 1 98.88 114 TYR A O 1
ATOM 931 N N . LYS A 1 115 ? -4.156 -11.375 -12.562 1 98.75 115 LYS A N 1
ATOM 932 C CA . LYS A 1 115 ? -5.566 -11.266 -12.922 1 98.75 115 LYS A CA 1
ATOM 933 C C . LYS A 1 115 ? -6.145 -12.633 -13.289 1 98.75 115 LYS A C 1
ATOM 935 O O . LYS A 1 115 ? -5.477 -13.438 -13.93 1 98.75 115 LYS A O 1
ATOM 940 N N . ALA A 1 116 ? -7.352 -12.828 -12.93 1 98.38 116 ALA A N 1
ATOM 941 C CA . ALA A 1 116 ? -8.125 -14.016 -13.289 1 98.38 116 ALA A CA 1
ATOM 942 C C . ALA A 1 116 ? -7.379 -15.289 -12.898 1 98.38 116 ALA A C 1
ATOM 944 O O . ALA A 1 116 ? -7.191 -16.188 -13.734 1 98.38 116 ALA A O 1
ATOM 945 N N . SER A 1 117 ? -6.98 -15.312 -11.656 1 97.94 117 SER A N 1
ATOM 946 C CA . SER A 1 117 ? -6.27 -16.469 -11.109 1 97.94 117 SER A CA 1
ATOM 947 C C . SER A 1 117 ? -7.094 -17.734 -11.25 1 97.94 117 SER A C 1
ATOM 949 O O . SER A 1 117 ? -8.32 -17.703 -11.102 1 97.94 117 SER A O 1
ATOM 951 N N . PRO A 1 118 ? -6.438 -18.859 -11.484 1 96.38 118 PRO A N 1
ATOM 952 C CA . PRO A 1 118 ? -7.172 -20.125 -11.445 1 96.38 118 PRO A CA 1
ATOM 953 C C . PRO A 1 118 ? -7.746 -20.438 -10.062 1 96.38 118 PRO A C 1
ATOM 955 O O . PRO A 1 118 ? -7.148 -20.062 -9.047 1 96.38 118 PRO A O 1
ATOM 958 N N . TRP A 1 119 ? -8.875 -21.094 -10.055 1 96.62 119 TRP A N 1
ATOM 959 C CA . TRP A 1 119 ? -9.547 -21.422 -8.797 1 96.62 119 TRP A CA 1
ATOM 960 C C . TRP A 1 119 ? -8.727 -22.422 -7.992 1 96.62 119 TRP A C 1
ATOM 962 O O . TRP A 1 119 ? -8.719 -22.391 -6.762 1 96.62 119 TRP A O 1
ATOM 972 N N . THR A 1 120 ? -8.109 -23.297 -8.75 1 94.69 120 THR A N 1
ATOM 973 C CA . THR A 1 120 ? -7.125 -24.203 -8.18 1 94.69 120 THR A CA 1
ATOM 974 C C . THR A 1 120 ? -5.719 -23.844 -8.641 1 94.69 120 THR A C 1
ATOM 976 O O . THR A 1 120 ? -5.551 -23.203 -9.688 1 94.69 120 THR A O 1
ATOM 979 N N . CYS A 1 121 ? -4.75 -24.078 -7.867 1 93.31 121 CYS A N 1
ATOM 980 C CA . CYS A 1 121 ? -3.379 -23.688 -8.172 1 93.31 121 CYS A CA 1
ATOM 981 C C . CYS A 1 121 ? -2.568 -24.859 -8.688 1 93.31 121 CYS A C 1
ATOM 983 O O . CYS A 1 121 ? -1.809 -25.484 -7.934 1 93.31 121 CYS A O 1
ATOM 985 N N . PRO A 1 122 ? -2.762 -25.062 -10.055 1 95.62 122 PRO A N 1
ATOM 986 C CA . PRO A 1 122 ? -1.97 -26.172 -10.578 1 95.62 122 PRO A CA 1
ATOM 987 C C . PRO A 1 122 ? -0.466 -25.938 -10.445 1 95.62 122 PRO A C 1
ATOM 989 O O . PRO A 1 122 ? -0.001 -24.812 -10.531 1 95.62 122 PRO A O 1
ATOM 992 N N . ILE A 1 123 ? 0.283 -27.031 -10.344 1 94.94 123 ILE A N 1
ATOM 993 C CA . ILE A 1 123 ? 1.727 -26.953 -10.148 1 94.94 123 ILE A CA 1
ATOM 994 C C . ILE A 1 123 ? 2.377 -26.25 -11.336 1 94.94 123 ILE A C 1
ATOM 996 O O . ILE A 1 123 ? 3.303 -25.453 -11.156 1 94.94 123 ILE A O 1
ATOM 1000 N N . GLU A 1 124 ? 1.878 -26.531 -12.586 1 95.56 124 GLU A N 1
ATOM 1001 C CA . GLU A 1 124 ? 2.447 -25.906 -13.781 1 95.56 124 GLU A CA 1
ATOM 1002 C C . GLU A 1 124 ? 2.275 -24.391 -13.75 1 95.56 124 GLU A C 1
ATOM 1004 O O . GLU A 1 124 ? 3.154 -23.656 -14.195 1 95.56 124 GLU A O 1
ATOM 1009 N N . PHE A 1 125 ? 1.152 -23.969 -13.234 1 97.06 125 PHE A N 1
ATOM 1010 C CA . PHE A 1 125 ? 0.879 -22.547 -13.078 1 97.06 125 PHE A CA 1
ATOM 1011 C C . PHE A 1 125 ? 1.884 -21.906 -12.125 1 97.06 125 PHE A C 1
ATOM 1013 O O . PHE A 1 125 ? 2.463 -20.859 -12.438 1 97.06 125 PHE A O 1
ATOM 1020 N N . LEU A 1 126 ? 2.193 -22.5 -10.992 1 95.94 126 LEU A N 1
ATOM 1021 C CA . LEU A 1 126 ? 3.125 -22 -9.992 1 95.94 126 LEU A CA 1
ATOM 1022 C C . LEU A 1 126 ? 4.547 -21.969 -10.539 1 95.94 126 LEU A C 1
ATOM 1024 O O . LEU A 1 126 ? 5.301 -21.031 -10.273 1 95.94 126 LEU A O 1
ATOM 1028 N N . LYS A 1 127 ? 4.828 -23 -11.297 1 94.44 127 LYS A N 1
ATOM 1029 C CA . LYS A 1 127 ? 6.148 -23.047 -11.922 1 94.44 127 LYS A CA 1
ATOM 1030 C C . LYS A 1 127 ? 6.344 -21.891 -12.891 1 94.44 127 LYS A C 1
ATOM 1032 O O . LYS A 1 127 ? 7.402 -21.25 -12.914 1 94.44 127 LYS A O 1
ATOM 1037 N N . GLU A 1 128 ? 5.258 -21.609 -13.656 1 94.56 128 GLU A N 1
ATOM 1038 C CA . GLU A 1 128 ? 5.324 -20.516 -14.617 1 94.56 128 GLU A CA 1
ATOM 1039 C C . GLU A 1 128 ? 5.52 -19.172 -13.914 1 94.56 128 GLU A C 1
ATOM 1041 O O . GLU A 1 128 ? 6.207 -18.297 -14.438 1 94.56 128 GLU A O 1
ATOM 1046 N N . LEU A 1 129 ? 4.969 -19.094 -12.703 1 95.69 129 LEU A N 1
ATOM 1047 C CA . LEU A 1 129 ? 5.078 -17.859 -11.938 1 95.69 129 LEU A CA 1
ATOM 1048 C C . LEU A 1 129 ? 6.375 -17.812 -11.141 1 95.69 129 LEU A C 1
ATOM 1050 O O . LEU A 1 129 ? 6.688 -16.812 -10.492 1 95.69 129 LEU A O 1
ATOM 1054 N N . LYS A 1 130 ? 7.152 -18.969 -11.188 1 95 130 LYS A N 1
ATOM 1055 C CA . LYS A 1 130 ? 8.414 -19.109 -10.477 1 95 130 LYS A CA 1
ATOM 1056 C C . LYS A 1 130 ? 8.234 -18.922 -8.969 1 95 130 LYS A C 1
ATOM 1058 O O . LYS A 1 130 ? 8.961 -18.156 -8.344 1 95 130 LYS A O 1
ATOM 1063 N N . VAL A 1 131 ? 7.262 -19.531 -8.5 1 94.12 131 VAL A N 1
ATOM 1064 C CA . VAL A 1 131 ? 6.957 -19.547 -7.07 1 94.12 131 VAL A CA 1
ATOM 1065 C C . VAL A 1 131 ? 7.375 -20.891 -6.469 1 94.12 131 VAL A C 1
ATOM 1067 O O . VAL A 1 131 ? 7.312 -21.922 -7.137 1 94.12 131 VAL A O 1
ATOM 1070 N N . MET B 1 1 ? 17.109 -5.359 -9.148 1 47.72 1 MET B N 1
ATOM 1071 C CA . MET B 1 1 ? 15.953 -6.059 -8.578 1 47.72 1 MET B CA 1
ATOM 1072 C C . MET B 1 1 ? 14.883 -5.07 -8.125 1 47.72 1 MET B C 1
ATOM 1074 O O . MET B 1 1 ? 15.211 -4.004 -7.598 1 47.72 1 MET B O 1
ATOM 1078 N N . GLU B 1 2 ? 13.648 -5.285 -8.602 1 64.69 2 GLU B N 1
ATOM 1079 C CA . GLU B 1 2 ? 12.586 -4.324 -8.32 1 64.69 2 GLU B CA 1
ATOM 1080 C C . GLU B 1 2 ? 12.359 -4.184 -6.82 1 64.69 2 GLU B C 1
ATOM 1082 O O . GLU B 1 2 ? 12.555 -5.133 -6.062 1 64.69 2 GLU B O 1
ATOM 1087 N N . LYS B 1 3 ? 12.18 -3.074 -6.43 1 86.06 3 LYS B N 1
ATOM 1088 C CA . LYS B 1 3 ? 11.914 -2.703 -5.047 1 86.06 3 LYS B CA 1
ATOM 1089 C C . LYS B 1 3 ? 10.758 -3.516 -4.473 1 86.06 3 LYS B C 1
ATOM 1091 O O . LYS B 1 3 ? 9.672 -3.572 -5.062 1 86.06 3 LYS B O 1
ATOM 1096 N N . LEU B 1 4 ? 11.039 -4.309 -3.445 1 95.62 4 LEU B N 1
ATOM 1097 C CA . LEU B 1 4 ? 10.008 -5.09 -2.768 1 95.62 4 LEU B CA 1
ATOM 1098 C C . LEU B 1 4 ? 8.984 -4.18 -2.098 1 95.62 4 LEU B C 1
ATOM 1100 O O . LEU B 1 4 ? 9.344 -3.119 -1.579 1 95.62 4 LEU B O 1
ATOM 1104 N N . ALA B 1 5 ? 7.805 -4.68 -2.131 1 97.44 5 ALA B N 1
ATOM 1105 C CA . ALA B 1 5 ? 6.766 -4 -1.362 1 97.44 5 ALA B CA 1
ATOM 1106 C C . ALA B 1 5 ? 7.09 -4.016 0.129 1 97.44 5 ALA B C 1
ATOM 1108 O O . ALA B 1 5 ? 7.922 -4.805 0.582 1 97.44 5 ALA B O 1
ATOM 1109 N N . PHE B 1 6 ? 6.395 -3.139 0.868 1 96.88 6 PHE B N 1
ATOM 1110 C CA . PHE B 1 6 ? 6.672 -2.992 2.293 1 96.88 6 PHE B CA 1
ATOM 1111 C C . PHE B 1 6 ? 6.172 -4.207 3.068 1 96.88 6 PHE B C 1
ATOM 1113 O O . PHE B 1 6 ? 5.266 -4.91 2.613 1 96.88 6 PHE B O 1
ATOM 1120 N N . GLY B 1 7 ? 6.715 -4.387 4.211 1 96.81 7 GLY B N 1
ATOM 1121 C CA . GLY B 1 7 ? 6.289 -5.457 5.098 1 96.81 7 GLY B CA 1
ATOM 1122 C C . GLY B 1 7 ? 5.758 -4.953 6.426 1 96.81 7 GLY B C 1
ATOM 1123 O O . GLY B 1 7 ? 5.59 -5.73 7.371 1 96.81 7 GLY B O 1
ATOM 1124 N N . GLN B 1 8 ? 5.582 -3.695 6.543 1 97.38 8 GLN B N 1
ATOM 1125 C CA . GLN B 1 8 ? 5.004 -3.049 7.719 1 97.38 8 GLN B CA 1
ATOM 1126 C C . GLN B 1 8 ? 4.016 -1.957 7.312 1 97.38 8 GLN B C 1
ATOM 1128 O O . GLN B 1 8 ? 4.18 -1.321 6.27 1 97.38 8 GLN B O 1
ATOM 1133 N N . PRO B 1 9 ? 3.006 -1.764 8.125 1 98.19 9 PRO B N 1
ATOM 1134 C CA . PRO B 1 9 ? 2.104 -0.648 7.828 1 98.19 9 PRO B CA 1
ATOM 1135 C C . PRO B 1 9 ? 2.805 0.708 7.883 1 98.19 9 PRO B C 1
ATOM 1137 O O . PRO B 1 9 ? 3.891 0.822 8.461 1 98.19 9 PRO B O 1
ATOM 1140 N N . ALA B 1 10 ? 2.232 1.711 7.258 1 98.62 10 ALA B N 1
ATOM 1141 C CA . ALA B 1 10 ? 2.76 3.064 7.414 1 98.62 10 ALA B CA 1
ATOM 1142 C C . ALA B 1 10 ? 2.826 3.457 8.891 1 98.62 10 ALA B C 1
ATOM 1144 O O . ALA B 1 10 ? 1.911 3.158 9.656 1 98.62 10 ALA B O 1
ATOM 1145 N N . PRO B 1 11 ? 3.852 4.082 9.234 1 98.69 11 PRO B N 1
ATOM 1146 C CA . PRO B 1 11 ? 3.967 4.473 10.641 1 98.69 11 PRO B CA 1
ATOM 1147 C C . PRO B 1 11 ? 3.031 5.617 11.016 1 98.69 11 PRO B C 1
ATOM 1149 O O . PRO B 1 11 ? 2.564 6.348 10.141 1 98.69 11 PRO B O 1
ATOM 1152 N N . TYR B 1 12 ? 2.781 5.66 12.305 1 98.75 12 TYR B N 1
ATOM 1153 C CA . TYR B 1 12 ? 2.057 6.809 12.836 1 98.75 12 TYR B CA 1
ATOM 1154 C C . TYR B 1 12 ? 2.998 7.98 13.078 1 98.75 12 TYR B C 1
ATOM 1156 O O . TYR B 1 12 ? 4.176 7.785 13.391 1 98.75 12 TYR B O 1
ATOM 1164 N N . SER B 1 13 ? 2.467 9.141 13.016 1 98.56 13 SER B N 1
ATOM 1165 C CA . SER B 1 13 ? 3.238 10.367 13.195 1 98.56 13 SER B CA 1
ATOM 1166 C C . SER B 1 13 ? 3.791 10.469 14.609 1 98.56 13 SER B C 1
ATOM 1168 O O . SER B 1 13 ? 4.73 11.227 14.859 1 98.56 13 SER B O 1
ATOM 1170 N N . ASP B 1 14 ? 3.189 9.727 15.531 1 98.25 14 ASP B N 1
ATOM 1171 C CA . ASP B 1 14 ? 3.652 9.812 16.906 1 98.25 14 ASP B CA 1
ATOM 1172 C C . ASP B 1 14 ? 4.531 8.617 17.266 1 98.25 14 ASP B C 1
ATOM 1174 O O . ASP B 1 14 ? 4.848 8.398 18.438 1 98.25 14 ASP B O 1
ATOM 1178 N N . ASP B 1 15 ? 4.871 7.812 16.281 1 98.06 15 ASP B N 1
ATOM 1179 C CA . ASP B 1 15 ? 5.906 6.809 16.5 1 98.06 15 ASP B CA 1
ATOM 1180 C C . ASP B 1 15 ? 7.242 7.461 16.844 1 98.06 15 ASP B C 1
ATOM 1182 O O . ASP B 1 15 ? 7.656 8.422 16.172 1 98.06 15 ASP B O 1
ATOM 1186 N N . PRO B 1 16 ? 7.938 6.957 17.812 1 97.88 16 PRO B N 1
ATOM 1187 C CA . PRO B 1 16 ? 9.195 7.582 18.25 1 97.88 16 PRO B CA 1
ATOM 1188 C C . PRO B 1 16 ? 10.195 7.742 17.094 1 97.88 16 PRO B C 1
ATOM 1190 O O . PRO B 1 16 ? 10.836 8.789 16.984 1 97.88 16 PRO B O 1
ATOM 1193 N N . ASN B 1 17 ? 10.289 6.715 16.281 1 96.81 17 ASN B N 1
ATOM 1194 C CA . ASN B 1 17 ? 11.211 6.785 15.148 1 96.81 17 ASN B CA 1
ATOM 1195 C C . ASN B 1 17 ? 10.805 7.867 14.156 1 96.81 17 ASN B C 1
ATOM 1197 O O . ASN B 1 17 ? 11.656 8.531 13.562 1 96.81 17 ASN B O 1
ATOM 1201 N N . VAL B 1 18 ? 9.555 8.023 13.945 1 97.75 18 VAL B N 1
ATOM 1202 C CA . VAL B 1 18 ? 9.039 9.031 13.023 1 97.75 18 VAL B CA 1
ATOM 1203 C C . VAL B 1 18 ? 9.305 10.43 13.578 1 97.75 18 VAL B C 1
ATOM 1205 O O . VAL B 1 18 ? 9.727 11.328 12.844 1 97.75 18 VAL B O 1
ATOM 1208 N N . ILE B 1 19 ? 9.055 10.586 14.852 1 97.5 19 ILE B N 1
ATOM 1209 C CA . ILE B 1 19 ? 9.32 11.859 15.523 1 97.5 19 ILE B CA 1
ATOM 1210 C C . ILE B 1 19 ? 10.797 12.211 15.391 1 97.5 19 ILE B C 1
ATOM 1212 O O . ILE B 1 19 ? 11.148 13.344 15.055 1 97.5 19 ILE B O 1
ATOM 1216 N N . ASP B 1 20 ? 11.664 11.281 15.594 1 96.94 20 ASP B N 1
ATOM 1217 C CA . ASP B 1 20 ? 13.102 11.492 15.523 1 96.94 20 ASP B CA 1
ATOM 1218 C C . ASP B 1 20 ? 13.531 11.898 14.109 1 96.94 20 ASP B C 1
ATOM 1220 O O . ASP B 1 20 ? 14.336 12.82 13.938 1 96.94 20 ASP B O 1
ATOM 1224 N N . GLN B 1 21 ? 12.969 11.281 13.156 1 95.5 21 GLN B N 1
ATOM 1225 C CA . GLN B 1 21 ? 13.281 11.602 11.766 1 95.5 21 GLN B CA 1
ATOM 1226 C C . GLN B 1 21 ? 12.797 13 11.398 1 95.5 21 GLN B C 1
ATOM 1228 O O . GLN B 1 21 ? 13.5 13.742 10.711 1 95.5 21 GLN B O 1
ATOM 1233 N N . ARG B 1 22 ? 11.656 13.25 11.852 1 95.88 22 ARG B N 1
ATOM 1234 C CA . ARG B 1 22 ? 11.094 14.57 11.578 1 95.88 22 ARG B CA 1
ATOM 1235 C C . ARG B 1 22 ? 11.953 15.672 12.188 1 95.88 22 ARG B C 1
ATOM 1237 O O . ARG B 1 22 ? 12.156 16.719 11.57 1 95.88 22 ARG B O 1
ATOM 1244 N N . ARG B 1 23 ? 12.453 15.461 13.328 1 94.69 23 ARG B N 1
ATOM 1245 C CA . ARG B 1 23 ? 13.281 16.438 14.031 1 94.69 23 ARG B CA 1
ATOM 1246 C C . ARG B 1 23 ? 14.547 16.75 13.242 1 94.69 23 ARG B C 1
ATOM 1248 O O . ARG B 1 23 ? 15.07 17.859 13.305 1 94.69 23 ARG B O 1
ATOM 1255 N N . LEU B 1 24 ? 15.031 15.82 12.469 1 93.62 24 LEU B N 1
ATOM 1256 C CA . LEU B 1 24 ? 16.297 15.945 11.75 1 93.62 24 LEU B CA 1
ATOM 1257 C C . LEU B 1 24 ? 16.094 16.703 10.438 1 93.62 24 LEU B C 1
ATOM 1259 O O . LEU B 1 24 ? 17.062 17.125 9.805 1 93.62 24 LEU B O 1
ATOM 1263 N N . ILE B 1 25 ? 14.875 16.891 10.102 1 93.31 25 ILE B N 1
ATOM 1264 C CA . ILE B 1 25 ? 14.602 17.578 8.844 1 93.31 25 ILE B CA 1
ATOM 1265 C C . ILE B 1 25 ? 14.875 19.062 9.008 1 93.31 25 ILE B C 1
ATOM 1267 O O . ILE B 1 25 ? 14.352 19.703 9.922 1 93.31 25 ILE B O 1
ATOM 1271 N N . ASP B 1 26 ? 15.711 19.594 8.188 1 89.5 26 ASP B N 1
ATOM 1272 C CA . ASP B 1 26 ? 15.938 21.031 8.156 1 89.5 26 ASP B CA 1
ATOM 1273 C C . ASP B 1 26 ? 14.805 21.75 7.426 1 89.5 26 ASP B C 1
ATOM 1275 O O . ASP B 1 26 ? 14.727 21.719 6.195 1 89.5 26 ASP B O 1
ATOM 1279 N N . TYR B 1 27 ? 14.023 22.359 8.18 1 86.75 27 TYR B N 1
ATOM 1280 C CA . TYR B 1 27 ? 12.836 23 7.629 1 86.75 27 TYR B CA 1
ATOM 1281 C C . TYR B 1 27 ? 13 24.516 7.578 1 86.75 27 TYR B C 1
ATOM 1283 O O . TYR B 1 27 ? 12.023 25.25 7.414 1 86.75 27 TYR B O 1
ATOM 1291 N N . SER B 1 28 ? 14.195 24.953 7.648 1 85.69 28 SER B N 1
ATOM 1292 C CA . SER B 1 28 ? 14.469 26.391 7.586 1 85.69 28 SER B CA 1
ATOM 1293 C C . SER B 1 28 ? 14.469 26.891 6.145 1 85.69 28 SER B C 1
ATOM 1295 O O . SER B 1 28 ? 14.203 28.062 5.895 1 85.69 28 SER B O 1
ATOM 1297 N N . GLU B 1 29 ? 14.82 26.016 5.227 1 81.75 29 GLU B N 1
ATOM 1298 C CA . GLU B 1 29 ? 14.789 26.359 3.807 1 81.75 29 GLU B CA 1
ATOM 1299 C C . GLU B 1 29 ? 13.547 25.781 3.129 1 81.75 29 GLU B C 1
ATOM 1301 O O . GLU B 1 29 ? 13.391 24.562 3.037 1 81.75 29 GLU B O 1
ATOM 1306 N N . LYS B 1 30 ? 12.789 26.719 2.68 1 83.56 30 LYS B N 1
ATOM 1307 C CA . LYS B 1 30 ? 11.555 26.281 2.023 1 83.56 30 LYS B CA 1
ATOM 1308 C C . LYS B 1 30 ? 11.82 25.891 0.575 1 83.56 30 LYS B C 1
ATOM 1310 O O . LYS B 1 30 ? 12.625 26.516 -0.113 1 83.56 30 LYS B O 1
ATOM 1315 N N . ILE B 1 31 ? 11.203 24.828 0.222 1 90.69 31 ILE B N 1
ATOM 1316 C CA . ILE B 1 31 ? 11.289 24.375 -1.16 1 90.69 31 ILE B CA 1
ATOM 1317 C C . ILE B 1 31 ? 10.32 25.172 -2.029 1 90.69 31 ILE B C 1
ATOM 1319 O O . ILE B 1 31 ? 9.117 25.203 -1.749 1 90.69 31 ILE B O 1
ATOM 1323 N N . LEU B 1 32 ? 10.797 25.812 -3.021 1 89.88 32 LEU B N 1
ATOM 1324 C CA . LEU B 1 32 ? 9.938 26.5 -3.975 1 89.88 32 LEU B CA 1
ATOM 1325 C C . LEU B 1 32 ? 9.289 25.516 -4.941 1 89.88 32 LEU B C 1
ATOM 1327 O O . LEU B 1 32 ? 9.844 24.453 -5.215 1 89.88 32 LEU B O 1
ATOM 1331 N N . LEU B 1 33 ? 8.188 25.953 -5.422 1 91.38 33 LEU B N 1
ATOM 1332 C CA . LEU B 1 33 ? 7.402 25.062 -6.273 1 91.38 33 LEU B CA 1
ATOM 1333 C C . LEU B 1 33 ? 8.211 24.641 -7.492 1 91.38 33 LEU B C 1
ATOM 1335 O O . LEU B 1 33 ? 8.188 23.453 -7.867 1 91.38 33 LEU B O 1
ATOM 1339 N N . ASP B 1 34 ? 8.93 25.562 -8.055 1 93.31 34 ASP B N 1
ATOM 1340 C CA . ASP B 1 34 ? 9.695 25.234 -9.258 1 93.31 34 ASP B CA 1
ATOM 1341 C C . ASP B 1 34 ? 10.781 24.219 -8.953 1 93.31 34 ASP B C 1
ATOM 1343 O O . ASP B 1 34 ? 11.07 23.344 -9.773 1 93.31 34 ASP B O 1
ATOM 1347 N N . ASP B 1 35 ? 11.352 24.375 -7.828 1 92.5 35 ASP B N 1
ATOM 1348 C CA . ASP B 1 35 ? 12.352 23.406 -7.41 1 92.5 35 ASP B CA 1
ATOM 1349 C C . ASP B 1 35 ? 11.727 22.031 -7.188 1 92.5 35 ASP B C 1
ATOM 1351 O O . ASP B 1 35 ? 12.281 21 -7.598 1 92.5 35 ASP B O 1
ATOM 1355 N N . ALA B 1 36 ? 10.594 22.109 -6.551 1 93.12 36 ALA B N 1
ATOM 1356 C CA . ALA B 1 36 ? 9.875 20.859 -6.301 1 93.12 36 ALA B CA 1
ATOM 1357 C C . ALA B 1 36 ? 9.531 20.156 -7.609 1 93.12 36 ALA B C 1
ATOM 1359 O O . ALA B 1 36 ? 9.711 18.938 -7.727 1 93.12 36 ALA B O 1
ATOM 1360 N N . LYS B 1 37 ? 9.125 20.922 -8.555 1 94.44 37 LYS B N 1
ATOM 1361 C CA . LYS B 1 37 ? 8.703 20.375 -9.836 1 94.44 37 LYS B CA 1
ATOM 1362 C C . LYS B 1 37 ? 9.891 19.812 -10.609 1 94.44 37 LYS B C 1
ATOM 1364 O O . LYS B 1 37 ? 9.742 18.828 -11.344 1 94.44 37 LYS B O 1
ATOM 1369 N N . SER B 1 38 ? 11 20.359 -10.398 1 92.94 38 SER B N 1
ATOM 1370 C CA . SER B 1 38 ? 12.188 19.922 -11.125 1 92.94 38 SER B CA 1
ATOM 1371 C C . SER B 1 38 ? 12.773 18.656 -10.5 1 92.94 38 SER B C 1
ATOM 1373 O O . SER B 1 38 ? 13.516 17.922 -11.156 1 92.94 38 SER B O 1
ATOM 1375 N N . GLY B 1 39 ? 12.484 18.516 -9.234 1 90.19 39 GLY B N 1
ATOM 1376 C CA . GLY B 1 39 ? 13.078 17.391 -8.516 1 90.19 39 GLY B CA 1
ATOM 1377 C C . GLY B 1 39 ? 14.43 17.719 -7.918 1 90.19 39 GLY B C 1
ATOM 1378 O O . GLY B 1 39 ? 15.039 16.875 -7.258 1 90.19 39 GLY B O 1
ATOM 1379 N N . TYR B 1 40 ? 14.859 18.891 -8.234 1 89.31 40 TYR B N 1
ATOM 1380 C CA . TYR B 1 40 ? 16.156 19.312 -7.695 1 89.31 40 TYR B CA 1
ATOM 1381 C C . TYR B 1 40 ? 16 19.875 -6.289 1 89.31 40 TYR B C 1
ATOM 1383 O O . TYR B 1 40 ? 16.078 21.094 -6.094 1 89.31 40 TYR B O 1
ATOM 1391 N N . VAL B 1 41 ? 15.758 19.016 -5.367 1 89.56 41 VAL B N 1
ATOM 1392 C CA . VAL B 1 41 ? 15.547 19.391 -3.973 1 89.56 41 VAL B CA 1
ATOM 1393 C C . VAL B 1 41 ? 16.406 18.531 -3.066 1 89.56 41 VAL B C 1
ATOM 1395 O O . VAL B 1 41 ? 16.797 17.406 -3.439 1 89.56 41 VAL B O 1
ATOM 1398 N N . SER B 1 42 ? 16.75 18.953 -1.948 1 86.81 42 SER B N 1
ATOM 1399 C CA . SER B 1 42 ? 17.672 18.312 -1.023 1 86.81 42 SER B CA 1
ATOM 1400 C C . SER B 1 42 ? 16.953 17.25 -0.181 1 86.81 42 SER B C 1
ATOM 1402 O O . SER B 1 42 ? 17.594 16.469 0.514 1 86.81 42 SER B O 1
ATOM 1404 N N . ARG B 1 43 ? 15.695 17.297 -0.243 1 90.88 43 ARG B N 1
ATOM 1405 C CA . ARG B 1 43 ? 14.867 16.375 0.529 1 90.88 43 ARG B CA 1
ATOM 1406 C C . ARG B 1 43 ? 13.523 16.141 -0.15 1 90.88 43 ARG B C 1
ATOM 1408 O O . ARG B 1 43 ? 13.102 16.938 -0.997 1 90.88 43 ARG B O 1
ATOM 1415 N N . PRO B 1 44 ? 12.828 15.039 0.238 1 93.56 44 PRO B N 1
ATOM 1416 C CA . PRO B 1 44 ? 11.484 14.867 -0.318 1 93.56 44 PRO B CA 1
ATOM 1417 C C . PRO B 1 44 ? 10.555 16.031 0.016 1 93.56 44 PRO B C 1
ATOM 1419 O O . PRO B 1 44 ? 10.711 16.672 1.058 1 93.56 44 PRO B O 1
ATOM 1422 N N . VAL B 1 45 ? 9.688 16.266 -0.898 1 95.38 45 VAL B N 1
ATOM 1423 C CA . VAL B 1 45 ? 8.641 17.234 -0.637 1 95.38 45 VAL B CA 1
ATOM 1424 C C . VAL B 1 45 ? 7.559 16.625 0.244 1 95.38 45 VAL B C 1
ATOM 1426 O O . VAL B 1 45 ? 6.945 15.617 -0.128 1 95.38 45 VAL B O 1
ATOM 1429 N N . ARG B 1 46 ? 7.363 17.188 1.409 1 96.31 46 ARG B N 1
ATOM 1430 C CA . ARG B 1 46 ? 6.371 16.672 2.348 1 96.31 46 ARG B CA 1
ATOM 1431 C C . ARG B 1 46 ? 5 17.281 2.08 1 96.31 46 ARG B C 1
ATOM 1433 O O . ARG B 1 46 ? 4.863 18.5 2.002 1 96.31 46 ARG B O 1
ATOM 1440 N N . VAL B 1 47 ? 4.016 16.469 1.892 1 97.12 47 VAL B N 1
ATOM 1441 C CA . VAL B 1 47 ? 2.645 16.875 1.593 1 97.12 47 VAL B CA 1
ATOM 1442 C C . VAL B 1 47 ? 1.693 16.281 2.633 1 97.12 47 VAL B C 1
ATOM 1444 O O . VAL B 1 47 ? 1.822 15.117 3.01 1 97.12 47 VAL B O 1
ATOM 1447 N N . TYR B 1 48 ? 0.827 17.141 3.115 1 98.19 48 TYR B N 1
ATOM 1448 C CA . TYR B 1 48 ? -0.206 16.75 4.062 1 98.19 48 TYR B CA 1
ATOM 1449 C C . TYR B 1 48 ? -1.58 16.734 3.402 1 98.19 48 TYR B C 1
ATOM 1451 O O . TYR B 1 48 ? -1.954 17.703 2.73 1 98.19 48 TYR B O 1
ATOM 1459 N N . ALA B 1 49 ? -2.275 15.633 3.541 1 98.25 49 ALA B N 1
ATOM 1460 C CA . ALA B 1 49 ? -3.674 15.5 3.139 1 98.25 49 ALA B CA 1
ATOM 1461 C C . ALA B 1 49 ? -4.512 14.906 4.266 1 98.25 49 ALA B C 1
ATOM 1463 O O . ALA B 1 49 ? -4.07 13.984 4.957 1 98.25 49 ALA B O 1
ATOM 1464 N N . ASP B 1 50 ? -5.637 15.43 4.469 1 98.12 50 ASP B N 1
ATOM 1465 C CA . ASP B 1 50 ? -6.453 14.891 5.551 1 98.12 50 ASP B CA 1
ATOM 1466 C C . ASP B 1 50 ? -7.867 14.578 5.07 1 98.12 50 ASP B C 1
ATOM 1468 O O . ASP B 1 50 ? -8.258 14.984 3.973 1 98.12 50 ASP B O 1
ATOM 1472 N N . GLY B 1 51 ? -8.562 13.859 5.824 1 98.12 51 GLY B N 1
ATOM 1473 C CA . GLY B 1 51 ? -9.938 13.469 5.555 1 98.12 51 GLY B CA 1
ATOM 1474 C C . GLY B 1 51 ? -10.508 12.523 6.594 1 98.12 51 GLY B C 1
ATOM 1475 O O . GLY B 1 51 ? -9.836 12.188 7.57 1 98.12 51 GLY B O 1
ATOM 1476 N N . VAL B 1 52 ? -11.711 12.156 6.379 1 98.5 52 VAL B N 1
ATOM 1477 C CA . VAL B 1 52 ? -12.398 11.211 7.25 1 98.5 52 VAL B CA 1
ATOM 1478 C C . VAL B 1 52 ? -12.062 9.781 6.828 1 98.5 52 VAL B C 1
ATOM 1480 O O . VAL B 1 52 ? -11.797 8.93 7.672 1 98.5 52 VAL B O 1
ATOM 1483 N N . PHE B 1 53 ? -12.117 9.484 5.539 1 98.19 53 PHE B N 1
ATOM 1484 C CA . PHE B 1 53 ? -11.773 8.219 4.91 1 98.19 53 PHE B CA 1
ATOM 1485 C C . PHE B 1 53 ? -12.641 7.09 5.465 1 98.19 53 PHE B C 1
ATOM 1487 O O . PHE B 1 53 ? -12.133 6.02 5.809 1 98.19 53 PHE B O 1
ATOM 1494 N N . ASP B 1 54 ? -13.914 7.52 5.605 1 97.75 54 ASP B N 1
ATOM 1495 C CA . ASP B 1 54 ? -14.883 6.504 5.988 1 97.75 54 ASP B CA 1
ATOM 1496 C C . ASP B 1 54 ? -15.094 5.488 4.863 1 97.75 54 ASP B C 1
ATOM 1498 O O . ASP B 1 54 ? -15.289 5.867 3.707 1 97.75 54 ASP B O 1
ATOM 1502 N N . MET B 1 55 ? -15 4.129 5.215 1 95.56 55 MET B N 1
ATOM 1503 C CA . MET B 1 55 ? -15.094 3.074 4.211 1 95.56 55 MET B CA 1
ATOM 1504 C C . MET B 1 55 ? -14.031 3.252 3.131 1 95.56 55 MET B C 1
ATOM 1506 O O . MET B 1 55 ? -14.352 3.324 1.943 1 95.56 55 MET B O 1
ATOM 1510 N N . PHE B 1 56 ? -12.828 3.254 3.58 1 96.75 56 PHE B N 1
ATOM 1511 C CA . PHE B 1 56 ? -11.672 3.465 2.715 1 96.75 56 PHE B CA 1
ATOM 1512 C C . PHE B 1 56 ? -11.727 2.537 1.506 1 96.75 56 PHE B C 1
ATOM 1514 O O . PHE B 1 56 ? -11.977 1.338 1.647 1 96.75 56 PHE B O 1
ATOM 1521 N N . HIS B 1 57 ? -11.531 3.045 0.296 1 93.5 57 HIS B N 1
ATOM 1522 C CA . HIS B 1 57 ? -11.617 2.285 -0.946 1 93.5 57 HIS B CA 1
ATOM 1523 C C . HIS B 1 57 ? -10.703 2.867 -2.016 1 93.5 57 HIS B C 1
ATOM 1525 O O . HIS B 1 57 ? -9.938 3.799 -1.744 1 93.5 57 HIS B O 1
ATOM 1531 N N . TYR B 1 58 ? -10.82 2.334 -3.174 1 92.88 58 TYR B N 1
ATOM 1532 C CA . TYR B 1 58 ? -9.844 2.656 -4.211 1 92.88 58 TYR B CA 1
ATOM 1533 C C . TYR B 1 58 ? -9.938 4.125 -4.613 1 92.88 58 TYR B C 1
ATOM 1535 O O . TYR B 1 58 ? -8.945 4.723 -5.039 1 92.88 58 TYR B O 1
ATOM 1543 N N . GLY B 1 59 ? -11.133 4.719 -4.48 1 93.81 59 GLY B N 1
ATOM 1544 C CA . GLY B 1 59 ? -11.234 6.148 -4.723 1 93.81 59 GLY B CA 1
ATOM 1545 C C . GLY B 1 59 ? -10.32 6.969 -3.83 1 93.81 59 GLY B C 1
ATOM 1546 O O . GLY B 1 59 ? -9.656 7.898 -4.297 1 93.81 59 GLY B O 1
ATOM 1547 N N . HIS B 1 60 ? -10.273 6.656 -2.523 1 97.69 60 HIS B N 1
ATOM 1548 C CA . HIS B 1 60 ? -9.352 7.305 -1.603 1 97.69 60 HIS B CA 1
ATOM 1549 C C . HIS B 1 60 ? -7.898 7.031 -1.994 1 97.69 60 HIS B C 1
ATOM 1551 O O . HIS B 1 60 ? -7.078 7.949 -2.029 1 97.69 60 HIS B O 1
ATOM 1557 N N . ALA B 1 61 ? -7.625 5.793 -2.346 1 97.88 61 ALA B N 1
ATOM 1558 C CA . ALA B 1 61 ? -6.262 5.422 -2.723 1 97.88 61 ALA B CA 1
ATOM 1559 C C . ALA B 1 61 ? -5.805 6.195 -3.955 1 97.88 61 ALA B C 1
ATOM 1561 O O . ALA B 1 61 ? -4.652 6.629 -4.031 1 97.88 61 ALA B O 1
ATOM 1562 N N . ASN B 1 62 ? -6.703 6.379 -4.863 1 97.19 62 ASN B N 1
ATOM 1563 C CA . ASN B 1 62 ? -6.375 7.113 -6.078 1 97.19 62 ASN B CA 1
ATOM 1564 C C . ASN B 1 62 ? -6.023 8.562 -5.777 1 97.19 62 ASN B C 1
ATOM 1566 O O . ASN B 1 62 ? -5.168 9.156 -6.441 1 97.19 62 ASN B O 1
ATOM 1570 N N . GLN B 1 63 ? -6.715 9.133 -4.848 1 98 63 GLN B N 1
ATOM 1571 C CA . GLN B 1 63 ? -6.359 10.477 -4.406 1 98 63 GLN B CA 1
ATOM 1572 C C . GLN B 1 63 ? -4.902 10.539 -3.945 1 98 63 GLN B C 1
ATOM 1574 O O . GLN B 1 63 ? -4.164 11.445 -4.32 1 98 63 GLN B O 1
ATOM 1579 N N . PHE B 1 64 ? -4.453 9.539 -3.213 1 98.75 64 PHE B N 1
ATOM 1580 C CA . PHE B 1 64 ? -3.09 9.5 -2.701 1 98.75 64 PHE B CA 1
ATOM 1581 C C . PHE B 1 64 ? -2.096 9.242 -3.828 1 98.75 64 PHE B C 1
ATOM 1583 O O . PHE B 1 64 ? -1.012 9.828 -3.854 1 98.75 64 PHE B O 1
ATOM 1590 N N . LEU B 1 65 ? -2.514 8.398 -4.734 1 98.62 65 LEU B N 1
ATOM 1591 C CA . LEU B 1 65 ? -1.7 8.148 -5.922 1 98.62 65 LEU B CA 1
ATOM 1592 C C . LEU B 1 65 ? -1.463 9.438 -6.695 1 98.62 65 LEU B C 1
ATOM 1594 O O . LEU B 1 65 ? -0.333 9.727 -7.094 1 98.62 65 LEU B O 1
ATOM 1598 N N . GLN B 1 66 ? -2.508 10.203 -6.852 1 98.38 66 GLN B N 1
ATOM 1599 C CA . GLN B 1 66 ? -2.406 11.469 -7.57 1 98.38 66 GLN B CA 1
ATOM 1600 C C . GLN B 1 66 ? -1.483 12.445 -6.844 1 98.38 66 GLN B C 1
ATOM 1602 O O . GLN B 1 66 ? -0.666 13.117 -7.473 1 98.38 66 GLN B O 1
ATOM 1607 N N . ILE B 1 67 ? -1.587 12.5 -5.547 1 98.12 67 ILE B N 1
ATOM 1608 C CA . ILE B 1 67 ? -0.755 13.391 -4.75 1 98.12 67 ILE B CA 1
ATOM 1609 C C . ILE B 1 67 ? 0.711 12.992 -4.887 1 98.12 67 ILE B C 1
ATOM 1611 O O . ILE B 1 67 ? 1.576 13.836 -5.113 1 98.12 67 ILE B O 1
ATOM 1615 N N . LYS B 1 68 ? 0.96 11.68 -4.828 1 97.94 68 LYS B N 1
ATOM 1616 C CA . LYS B 1 68 ? 2.324 11.164 -4.93 1 97.94 68 LYS B CA 1
ATOM 1617 C C . LYS B 1 68 ? 2.961 11.555 -6.258 1 97.94 68 LYS B C 1
ATOM 1619 O O . L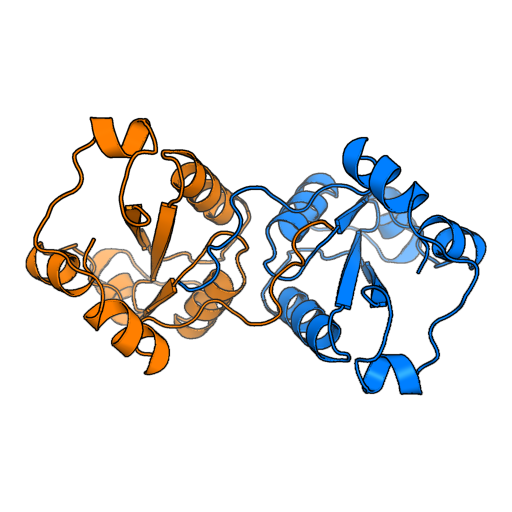YS B 1 68 ? 4.172 11.773 -6.332 1 97.94 68 LYS B O 1
ATOM 1624 N N . ASN B 1 69 ? 2.096 11.711 -7.238 1 97.56 69 ASN B N 1
ATOM 1625 C CA . ASN B 1 69 ? 2.639 11.898 -8.578 1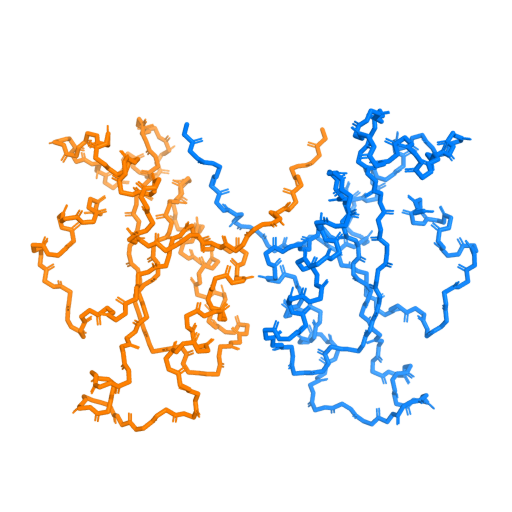 97.56 69 ASN B CA 1
ATOM 1626 C C . ASN B 1 69 ? 2.543 13.352 -9.023 1 97.56 69 ASN B C 1
ATOM 1628 O O . ASN B 1 69 ? 2.869 13.688 -10.164 1 97.56 69 ASN B O 1
ATOM 1632 N N . ALA B 1 70 ? 2.068 14.227 -8.117 1 96.69 70 ALA B N 1
ATOM 1633 C CA . ALA B 1 70 ? 1.976 15.648 -8.43 1 96.69 70 ALA B CA 1
ATOM 1634 C C . ALA B 1 70 ? 3.361 16.281 -8.508 1 96.69 70 ALA B C 1
ATOM 1636 O O . ALA B 1 70 ? 3.545 17.297 -9.172 1 96.69 70 ALA B O 1
ATOM 1637 N N . LEU B 1 71 ? 4.324 15.797 -7.773 1 95.69 71 LEU B N 1
ATOM 1638 C CA . LEU B 1 71 ? 5.723 16.219 -7.754 1 95.69 71 LEU B CA 1
ATOM 1639 C C . LEU B 1 71 ? 6.648 15 -7.688 1 95.69 71 LEU B C 1
ATOM 1641 O O . LEU B 1 71 ? 6.23 13.922 -7.277 1 95.69 71 LEU B O 1
ATOM 1645 N N . PRO B 1 72 ? 7.859 15.32 -8.055 1 94 72 PRO B N 1
ATOM 1646 C CA . PRO B 1 72 ? 8.828 14.242 -7.836 1 94 72 PRO B CA 1
ATOM 1647 C C . PRO B 1 72 ? 9.117 14.008 -6.355 1 94 72 PRO B C 1
ATOM 1649 O O . PRO B 1 72 ? 9.133 14.953 -5.566 1 94 72 PRO B O 1
ATOM 1652 N N . ASN B 1 73 ? 9.219 12.805 -5.852 1 92.25 73 ASN B N 1
ATOM 1653 C CA . ASN B 1 73 ? 9.695 12.398 -4.535 1 92.25 73 ASN B CA 1
ATOM 1654 C C . ASN B 1 73 ? 8.82 12.984 -3.424 1 92.25 73 ASN B C 1
ATOM 1656 O O . ASN B 1 73 ? 9.32 13.703 -2.553 1 92.25 73 ASN B O 1
ATOM 1660 N N . VAL B 1 74 ? 7.672 12.695 -3.359 1 97.12 74 VAL B N 1
ATOM 1661 C CA . VAL B 1 74 ? 6.715 13.188 -2.373 1 97.12 74 VAL B CA 1
ATOM 1662 C C . VAL B 1 74 ? 6.699 12.258 -1.162 1 97.12 74 VAL B C 1
ATOM 1664 O O . VAL B 1 74 ? 6.625 11.031 -1.312 1 97.12 74 VAL B O 1
ATOM 1667 N N . TYR B 1 75 ? 6.836 12.844 0.032 1 97.88 75 TYR B N 1
ATOM 1668 C CA . TYR B 1 75 ? 6.52 12.195 1.302 1 97.88 75 TYR B CA 1
ATOM 1669 C C . TYR B 1 75 ? 5.109 12.547 1.754 1 97.88 75 TYR B C 1
ATOM 1671 O O . TYR B 1 75 ? 4.844 13.68 2.172 1 97.88 75 TYR B O 1
ATOM 1679 N N . LEU B 1 76 ? 4.199 11.602 1.718 1 98.69 76 LEU B N 1
ATOM 1680 C CA . LEU B 1 76 ? 2.783 11.875 1.938 1 98.69 76 LEU B CA 1
ATOM 1681 C C . LEU B 1 76 ? 2.385 11.547 3.373 1 98.69 76 LEU B C 1
ATOM 1683 O O . LEU B 1 76 ? 2.471 10.398 3.803 1 98.69 76 LEU B O 1
ATOM 1687 N N . ILE B 1 77 ? 1.959 12.508 4.109 1 98.81 77 ILE B N 1
ATOM 1688 C CA . ILE B 1 77 ? 1.357 12.367 5.434 1 98.81 77 ILE B CA 1
ATOM 1689 C C . ILE B 1 77 ? -0.163 12.453 5.316 1 98.81 77 ILE B C 1
ATOM 1691 O O . ILE B 1 77 ? -0.701 13.438 4.812 1 98.81 77 ILE B O 1
ATOM 1695 N N . VAL B 1 78 ? -0.831 11.461 5.797 1 98.94 78 VAL B N 1
ATOM 1696 C CA . VAL B 1 78 ? -2.287 11.445 5.715 1 98.94 78 VAL B CA 1
ATOM 1697 C C . VAL B 1 78 ? -2.887 11.602 7.113 1 98.94 78 VAL B C 1
ATOM 1699 O O . VAL B 1 78 ? -2.688 10.75 7.977 1 98.94 78 VAL B O 1
ATOM 1702 N N . GLY B 1 79 ? -3.592 12.672 7.309 1 98.81 79 GLY B N 1
ATOM 1703 C CA . GLY B 1 79 ? -4.352 12.883 8.531 1 98.81 79 GLY B CA 1
ATOM 1704 C C . GLY B 1 79 ? -5.746 12.281 8.477 1 98.81 79 GLY B C 1
ATOM 1705 O O . GLY B 1 79 ? -6.488 12.516 7.523 1 98.81 79 GLY B O 1
ATOM 1706 N N . VAL B 1 80 ? -6.059 11.562 9.461 1 98.81 80 VAL B N 1
ATOM 1707 C CA . VAL B 1 80 ? -7.395 10.984 9.562 1 98.81 80 VAL B CA 1
ATOM 1708 C C . VAL B 1 80 ? -8.156 11.625 10.719 1 98.81 80 VAL B C 1
ATOM 1710 O O . VAL B 1 80 ? -7.68 11.609 11.859 1 98.81 80 VAL B O 1
ATOM 1713 N N . CYS B 1 81 ? -9.289 12.188 10.43 1 98.5 81 CYS B N 1
ATOM 1714 C CA . CYS B 1 81 ? -10.078 12.883 11.43 1 98.5 81 CYS B CA 1
ATOM 1715 C C . CYS B 1 81 ? -10.609 11.914 12.484 1 98.5 81 CYS B C 1
ATOM 1717 O O . CYS B 1 81 ? -10.977 10.781 12.156 1 98.5 81 CYS B O 1
ATOM 1719 N N . SER B 1 82 ? -10.719 12.359 13.719 1 98.38 82 SER B N 1
ATOM 1720 C CA . SER B 1 82 ? -11.25 11.539 14.797 1 98.38 82 SER B CA 1
ATOM 1721 C C . SER B 1 82 ? -12.758 11.367 14.68 1 98.38 82 SER B C 1
ATOM 1723 O O . SER B 1 82 ? -13.414 12.117 13.945 1 98.38 82 SER B O 1
ATOM 1725 N N . ASP B 1 83 ? -13.273 10.375 15.422 1 98.44 83 ASP B N 1
ATOM 1726 C CA . ASP B 1 83 ? -14.719 10.219 15.508 1 98.44 83 ASP B CA 1
ATOM 1727 C C . ASP B 1 83 ? -15.375 11.484 16.062 1 98.44 83 ASP B C 1
ATOM 1729 O O . ASP B 1 83 ? -16.391 11.938 15.539 1 98.44 83 ASP B O 1
ATOM 1733 N N . GLU B 1 84 ? -14.766 12.031 17.078 1 97.94 84 GLU B N 1
ATOM 1734 C CA . GLU B 1 84 ? -15.32 13.211 17.75 1 97.94 84 GLU B CA 1
ATOM 1735 C C . GLU B 1 84 ? -15.406 14.398 16.781 1 97.94 84 GLU B C 1
ATOM 1737 O O . GLU B 1 84 ? -16.453 15.016 16.656 1 97.94 84 GLU B O 1
ATOM 1742 N N . GLU B 1 85 ? -14.289 14.711 16.125 1 96.75 85 GLU B N 1
ATOM 1743 C CA . GLU B 1 85 ? -14.242 15.828 15.18 1 96.75 85 GLU B CA 1
ATOM 1744 C C . GLU B 1 85 ? -15.219 15.625 14.023 1 96.75 85 GLU B C 1
ATOM 1746 O O . GLU B 1 85 ? -15.859 16.578 13.578 1 96.75 85 GLU B O 1
ATOM 1751 N N . THR B 1 86 ? -15.297 14.391 13.5 1 98 86 THR B N 1
ATOM 1752 C CA . THR B 1 86 ? -16.156 14.094 12.359 1 98 86 THR B CA 1
ATOM 1753 C C . THR B 1 86 ? -17.625 14.25 12.75 1 98 86 THR B C 1
ATOM 1755 O O . THR B 1 86 ? -18.422 14.82 11.992 1 98 86 THR B O 1
ATOM 1758 N N . LEU B 1 87 ? -17.953 13.703 13.945 1 97.88 87 LEU B N 1
ATOM 1759 C CA . LEU B 1 87 ? -19.328 13.82 14.414 1 97.88 87 LEU B CA 1
ATOM 1760 C C . LEU B 1 87 ? -19.734 15.281 14.531 1 97.88 87 LEU B C 1
ATOM 1762 O O . LEU B 1 87 ? -20.828 15.656 14.109 1 97.88 87 LEU B O 1
ATOM 1766 N N . LYS B 1 88 ? -18.891 16.109 15.047 1 97.38 88 LYS B N 1
ATOM 1767 C CA . LYS B 1 88 ? -19.156 17.516 15.312 1 97.38 88 LYS B CA 1
ATOM 1768 C C . LYS B 1 88 ? -19.328 18.297 14.008 1 97.38 88 LYS B C 1
ATOM 1770 O O . LYS B 1 88 ? -20.172 19.203 13.93 1 97.38 88 LYS B O 1
ATOM 1775 N N . ASN B 1 89 ? -18.594 17.984 12.992 1 97.38 89 ASN B N 1
ATOM 1776 C CA . ASN B 1 89 ? -18.484 18.891 11.844 1 97.38 89 ASN B CA 1
ATOM 1777 C C . ASN B 1 89 ? -19.172 18.297 10.617 1 97.38 89 ASN B C 1
ATOM 1779 O O . ASN B 1 89 ? -19.5 19.031 9.68 1 97.38 89 ASN B O 1
ATOM 1783 N N . LYS B 1 90 ? -19.344 17.078 10.492 1 95.19 90 LYS B N 1
ATOM 1784 C CA . LYS B 1 90 ? -19.891 16.422 9.305 1 95.19 90 LYS B CA 1
ATOM 1785 C C . LYS B 1 90 ? -21.047 15.5 9.68 1 95.19 90 LYS B C 1
ATOM 1787 O O . LYS B 1 90 ? -22.156 15.633 9.141 1 95.19 90 LYS B O 1
ATOM 1792 N N . GLY B 1 91 ? -20.812 14.516 10.609 1 96.56 91 GLY B N 1
ATOM 1793 C CA . GLY B 1 91 ? -21.797 13.539 11.023 1 96.56 91 GLY B CA 1
ATOM 1794 C C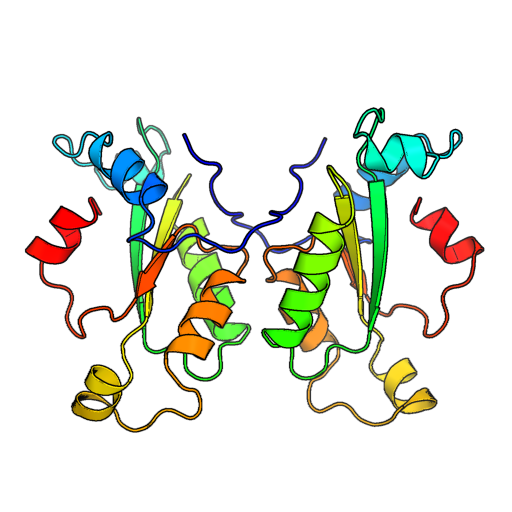 . GLY B 1 91 ? -21.188 12.195 11.398 1 96.56 91 GLY B C 1
ATOM 1795 O O . GLY B 1 91 ? -19.984 12.102 11.625 1 96.56 91 GLY B O 1
ATOM 1796 N N . ARG B 1 92 ? -22 11.203 11.5 1 96.06 92 ARG B N 1
ATOM 1797 C CA . ARG B 1 92 ? -21.562 9.891 11.961 1 96.06 92 ARG B CA 1
ATOM 1798 C C . ARG B 1 92 ? -20.781 9.172 10.875 1 96.06 92 ARG B C 1
ATOM 1800 O O . ARG B 1 92 ? -21.016 9.383 9.68 1 96.06 92 ARG B O 1
ATOM 1807 N N . THR B 1 93 ? -19.875 8.367 11.25 1 97.12 93 THR B N 1
ATOM 1808 C CA . THR B 1 93 ? -19.141 7.48 10.352 1 97.12 93 THR B CA 1
ATOM 1809 C C . THR B 1 93 ? -19.656 6.047 10.484 1 97.12 93 THR B C 1
ATOM 1811 O O . THR B 1 93 ? -20.219 5.672 11.508 1 97.12 93 THR B O 1
ATOM 1814 N N . VAL B 1 94 ? -19.562 5.324 9.484 1 97.56 94 VAL B N 1
ATOM 1815 C CA . VAL B 1 94 ? -19.859 3.895 9.508 1 97.56 94 VAL B CA 1
ATOM 1816 C C . VAL B 1 94 ? -18.781 3.156 10.297 1 97.56 94 VAL B C 1
ATOM 1818 O O . VAL B 1 94 ? -19.078 2.32 11.148 1 97.56 94 VAL B O 1
ATOM 1821 N N . GLN B 1 95 ? -17.484 3.457 10.086 1 97.31 95 GLN B N 1
ATOM 1822 C CA . GLN B 1 95 ? -16.359 2.791 10.734 1 97.31 95 GLN B CA 1
ATOM 1823 C C . GLN B 1 95 ? -15.781 3.66 11.844 1 97.31 95 GLN B C 1
ATOM 1825 O O . GLN B 1 95 ? -15.68 4.879 11.695 1 97.31 95 GLN B O 1
ATOM 1830 N N . PRO B 1 96 ? -15.359 3.008 12.914 1 98 96 PRO B N 1
ATOM 1831 C CA . PRO B 1 96 ? -14.68 3.773 13.961 1 98 96 PRO B CA 1
ATOM 1832 C C . PRO B 1 96 ? -13.305 4.273 13.523 1 98 96 PRO B C 1
ATOM 1834 O O . PRO B 1 96 ? -12.711 3.729 12.586 1 98 96 PRO B O 1
ATOM 1837 N N . GLU B 1 97 ? -12.781 5.297 14.188 1 98.19 97 GLU B N 1
ATOM 1838 C CA . GLU B 1 97 ? -11.562 5.973 13.75 1 98.19 97 GLU B CA 1
ATOM 1839 C C . GLU B 1 97 ? -10.383 5.008 13.719 1 98.19 97 GLU B C 1
ATOM 1841 O O . GLU B 1 97 ? -9.5 5.129 12.867 1 98.19 97 GLU B O 1
ATOM 1846 N N . ASP B 1 98 ? -10.312 4.078 14.633 1 97.75 98 ASP B N 1
ATOM 1847 C CA . ASP B 1 98 ? -9.18 3.15 14.656 1 97.75 98 ASP B CA 1
ATOM 1848 C C . ASP B 1 98 ? -9.141 2.307 13.383 1 97.75 98 ASP B C 1
ATOM 1850 O O . ASP B 1 98 ? -8.062 2.041 12.852 1 97.75 98 ASP B O 1
ATOM 1854 N N . GLU B 1 99 ? -10.297 1.845 12.93 1 97.12 99 GLU B N 1
ATOM 1855 C CA . GLU B 1 99 ? -10.359 1.092 11.68 1 97.12 99 GLU B CA 1
ATOM 1856 C C . GLU B 1 99 ? -9.969 1.964 10.492 1 97.12 99 GLU B C 1
ATOM 1858 O O . GLU B 1 99 ? -9.32 1.492 9.555 1 97.12 99 GLU B O 1
ATOM 1863 N N . ARG B 1 100 ? -10.344 3.191 10.602 1 98.38 100 ARG B N 1
ATOM 1864 C CA . ARG B 1 100 ? -10.008 4.109 9.516 1 98.38 100 ARG B CA 1
ATOM 1865 C C . ARG B 1 100 ? -8.516 4.406 9.492 1 98.38 100 ARG B C 1
ATOM 1867 O O . ARG B 1 100 ? -7.906 4.473 8.422 1 98.38 100 ARG B O 1
ATOM 1874 N N . TYR B 1 101 ? -7.863 4.543 10.68 1 98.44 101 TYR B N 1
ATOM 1875 C CA . TYR B 1 101 ? -6.41 4.668 10.758 1 98.44 101 TYR B CA 1
ATOM 1876 C C . TYR B 1 101 ? -5.727 3.484 10.078 1 98.44 101 TYR B C 1
ATOM 1878 O O . TYR B 1 101 ? -4.855 3.666 9.227 1 98.44 101 TYR B O 1
ATOM 1886 N N . GLU B 1 102 ? -6.238 2.328 10.422 1 97.19 102 GLU B N 1
ATOM 1887 C CA . GLU B 1 102 ? -5.617 1.103 9.93 1 97.19 102 GLU B CA 1
ATOM 1888 C C . GLU B 1 102 ? -5.781 0.973 8.414 1 97.19 102 GLU B C 1
ATOM 1890 O O . GLU B 1 102 ? -4.836 0.602 7.715 1 97.19 102 GLU B O 1
ATOM 1895 N N . ALA B 1 103 ? -6.891 1.285 8.008 1 97.5 103 ALA B N 1
ATOM 1896 C CA . ALA B 1 103 ? -7.145 1.181 6.57 1 97.5 103 ALA B CA 1
ATOM 1897 C C . ALA B 1 103 ? -6.164 2.043 5.777 1 97.5 103 ALA B C 1
ATOM 1899 O O . ALA B 1 103 ? -5.602 1.595 4.777 1 97.5 103 ALA B O 1
ATOM 1900 N N . VAL B 1 104 ? -5.902 3.227 6.258 1 98.62 104 VAL B N 1
ATOM 1901 C CA . VAL B 1 104 ? -5.016 4.152 5.566 1 98.62 104 VAL B CA 1
ATOM 1902 C C . VAL B 1 104 ? -3.574 3.656 5.66 1 98.62 104 VAL B C 1
ATOM 1904 O O . VAL B 1 104 ? -2.805 3.785 4.703 1 98.62 104 VAL B O 1
ATOM 1907 N N . ARG B 1 105 ? -3.234 2.998 6.738 1 98.38 105 ARG B N 1
ATOM 1908 C CA . ARG B 1 105 ? -1.868 2.529 6.949 1 98.38 105 ARG B CA 1
ATOM 1909 C C . ARG B 1 105 ? -1.502 1.442 5.945 1 98.38 105 ARG B C 1
ATOM 1911 O O . ARG B 1 105 ? -0.322 1.223 5.66 1 98.38 105 ARG B O 1
ATOM 1918 N N . HIS B 1 106 ? -2.494 0.819 5.445 1 98.5 106 HIS B N 1
ATOM 1919 C CA . HIS B 1 106 ? -2.242 -0.306 4.551 1 98.5 106 HIS B CA 1
ATOM 1920 C C . HIS B 1 106 ? -2.188 0.148 3.096 1 98.5 106 HIS B C 1
ATOM 1922 O O . HIS B 1 106 ? -1.973 -0.667 2.195 1 98.5 106 HIS B O 1
ATOM 1928 N N . CYS B 1 107 ? -2.344 1.385 2.9 1 98.56 107 CYS B N 1
ATOM 1929 C CA . CYS B 1 107 ? -2.34 1.917 1.542 1 98.56 107 CYS B CA 1
ATOM 1930 C C . CYS B 1 107 ? -0.916 2.092 1.029 1 98.56 107 CYS B C 1
ATOM 1932 O O . CYS B 1 107 ? -0.074 2.68 1.711 1 98.56 107 CYS B O 1
ATOM 1934 N N . ARG B 1 108 ? -0.724 1.803 -0.161 1 98.5 108 ARG B N 1
ATOM 1935 C CA . ARG B 1 108 ? 0.567 1.67 -0.829 1 98.5 108 ARG B CA 1
ATOM 1936 C C . ARG B 1 108 ? 1.278 3.016 -0.917 1 98.5 108 ARG B C 1
ATOM 1938 O O . ARG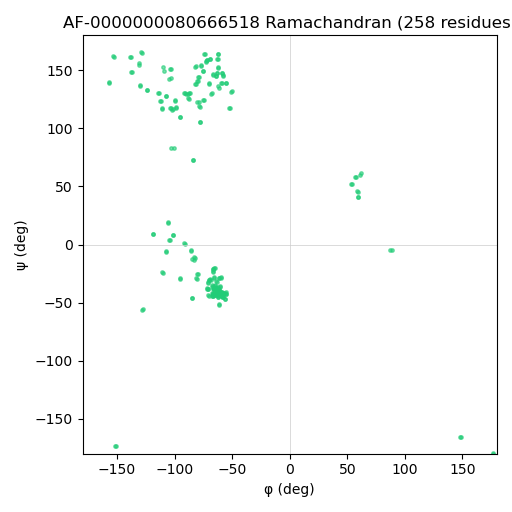 B 1 108 ? 2.51 3.07 -0.947 1 98.5 108 ARG B O 1
ATOM 1945 N N . TYR B 1 109 ? 0.6 4.086 -0.819 1 98.69 109 TYR B N 1
ATOM 1946 C CA . TYR B 1 109 ? 1.138 5.391 -1.192 1 98.69 109 TYR B CA 1
ATOM 1947 C C . TYR B 1 109 ? 1.416 6.238 0.043 1 98.69 109 TYR B C 1
ATOM 1949 O O . TYR B 1 109 ? 1.99 7.324 -0.06 1 98.69 109 TYR B O 1
ATOM 1957 N N . VAL B 1 110 ? 1.045 5.754 1.188 1 98.88 110 VAL B N 1
ATOM 1958 C CA . VAL B 1 110 ? 1.084 6.559 2.404 1 98.88 110 VAL B CA 1
ATOM 1959 C C . VAL B 1 110 ? 2.43 6.375 3.104 1 98.88 110 VAL B C 1
ATOM 1961 O O . VAL B 1 110 ? 2.854 5.246 3.361 1 98.88 110 VAL B O 1
ATOM 1964 N N . ASP B 1 111 ? 3.043 7.5 3.445 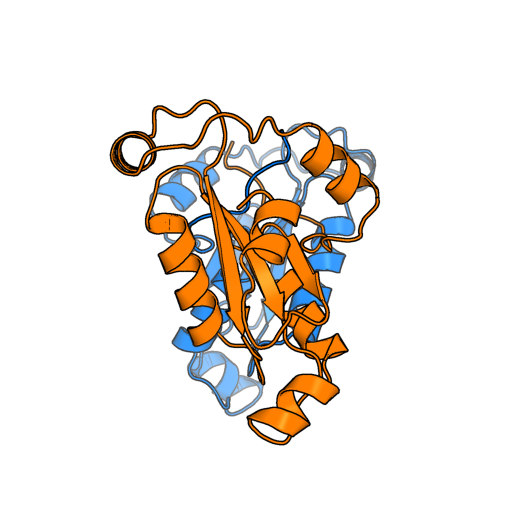1 98.75 111 ASP B N 1
ATOM 1965 C CA . ASP B 1 111 ? 4.328 7.422 4.133 1 98.75 111 ASP B CA 1
ATOM 1966 C C . ASP B 1 111 ? 4.148 7.52 5.645 1 98.75 111 ASP B C 1
ATOM 1968 O O . ASP B 1 111 ? 4.961 6.992 6.406 1 98.75 111 ASP B O 1
ATOM 1972 N N . GLU B 1 112 ? 3.133 8.195 6.035 1 98.75 112 GLU B N 1
ATOM 1973 C CA . GLU B 1 112 ? 2.902 8.516 7.441 1 98.75 112 GLU B CA 1
ATOM 1974 C C . GLU B 1 112 ? 1.428 8.805 7.707 1 98.75 112 GLU B C 1
ATOM 1976 O O . GLU B 1 112 ? 0.764 9.461 6.902 1 98.75 112 GLU B O 1
ATOM 1981 N N . VAL B 1 113 ? 0.907 8.312 8.844 1 98.88 113 VAL B N 1
ATOM 1982 C CA . VAL B 1 113 ? -0.483 8.57 9.203 1 98.88 113 VAL B CA 1
ATOM 1983 C C . VAL B 1 113 ? -0.542 9.438 10.461 1 98.88 113 VAL B C 1
ATOM 1985 O O . VAL B 1 113 ? 0.115 9.133 11.461 1 98.88 113 VAL B O 1
ATOM 1988 N N . TYR B 1 114 ? -1.293 10.453 10.414 1 98.88 114 TYR B N 1
ATOM 1989 C CA . TYR B 1 114 ? -1.553 11.305 11.57 1 98.88 114 TYR B CA 1
ATOM 1990 C C . TYR B 1 114 ? -2.936 11.031 12.148 1 98.88 114 TYR B C 1
ATOM 1992 O O . TYR B 1 114 ? -3.951 11.281 11.5 1 98.88 114 TYR B O 1
ATOM 2000 N N . LYS B 1 115 ? -2.988 10.578 13.367 1 98.75 115 LYS B N 1
ATOM 2001 C CA . LYS B 1 115 ? -4.246 10.242 14.031 1 98.75 115 LYS B CA 1
ATOM 2002 C C . LYS B 1 115 ? -4.941 11.5 14.539 1 98.75 115 LYS B C 1
ATOM 2004 O O . LYS B 1 115 ? -4.285 12.422 15.031 1 98.75 115 LYS B O 1
ATOM 2009 N N . ALA B 1 116 ? -6.199 11.5 14.469 1 98.38 116 ALA B N 1
ATOM 2010 C CA . ALA B 1 116 ? -7.055 12.547 15.023 1 98.38 116 ALA B CA 1
ATOM 2011 C C . ALA B 1 116 ? -6.633 13.922 14.508 1 98.38 116 ALA B C 1
ATOM 2013 O O . ALA B 1 116 ? -6.41 14.844 15.297 1 98.38 116 ALA B O 1
ATOM 2014 N N . SER B 1 117 ? -6.535 13.992 13.195 1 97.94 117 SER B N 1
ATOM 2015 C CA . SER B 1 117 ? -6.156 15.234 12.531 1 97.94 117 SER B CA 1
ATOM 2016 C C . SER B 1 117 ? -7.129 16.359 12.875 1 97.94 117 SER B C 1
ATOM 2018 O O . SER B 1 117 ? -8.328 16.125 13.008 1 97.94 117 SER B O 1
ATOM 2020 N N . PRO B 1 118 ? -6.621 17.578 12.969 1 96.31 118 PRO B N 1
ATOM 2021 C CA . PRO B 1 118 ? -7.543 18.703 13.117 1 96.31 118 PRO B CA 1
ATOM 2022 C C . PRO B 1 118 ? -8.461 18.875 11.914 1 96.31 118 PRO B C 1
ATOM 2024 O O . PRO B 1 118 ? -8.055 18.594 10.781 1 96.31 118 PRO B O 1
ATOM 2027 N N . TRP B 1 119 ? -9.664 19.344 12.164 1 96.69 119 TRP B N 1
ATOM 2028 C CA . TRP B 1 119 ? -10.641 19.531 11.102 1 96.69 119 TRP B CA 1
ATOM 2029 C C . TRP B 1 119 ? -10.203 20.641 10.141 1 96.69 119 TRP B C 1
ATOM 2031 O O . TRP B 1 119 ? -10.469 20.562 8.938 1 96.69 119 TRP B O 1
ATOM 2041 N N . THR B 1 120 ? -9.578 21.609 10.75 1 94.62 120 THR B N 1
ATOM 2042 C CA . THR B 1 120 ? -8.906 22.641 9.977 1 94.62 120 THR B CA 1
ATOM 2043 C C . THR B 1 120 ? -7.391 22.516 10.102 1 94.62 120 THR B C 1
ATOM 2045 O O . THR B 1 120 ? -6.887 21.906 11.047 1 94.62 120 THR B O 1
ATOM 2048 N N . CYS B 1 121 ? -6.68 22.938 9.141 1 93.5 121 CYS B N 1
ATOM 2049 C CA . CYS B 1 121 ? -5.23 22.781 9.109 1 93.5 121 CYS B CA 1
ATOM 2050 C C . CYS B 1 121 ? -4.527 24.094 9.453 1 93.5 121 CYS B C 1
ATOM 2052 O O . CYS B 1 121 ? -4.062 24.797 8.562 1 93.5 121 CYS B O 1
ATOM 2054 N N . PRO B 1 122 ? -4.438 24.281 10.828 1 95.56 122 PRO B N 1
ATOM 2055 C CA . PRO B 1 122 ? -3.736 25.516 11.18 1 95.56 122 PRO B CA 1
ATOM 2056 C C . PRO B 1 122 ? -2.285 25.531 10.703 1 95.56 122 PRO B C 1
ATOM 2058 O O . PRO B 1 122 ? -1.636 24.484 10.664 1 95.56 122 PRO B O 1
ATOM 2061 N N . ILE B 1 123 ? -1.766 26.703 10.453 1 94.94 123 ILE B N 1
ATOM 2062 C CA . ILE B 1 123 ? -0.413 26.859 9.93 1 94.94 123 ILE B CA 1
ATOM 2063 C C . ILE B 1 123 ? 0.594 26.297 10.93 1 94.94 123 ILE B C 1
ATOM 2065 O O . ILE B 1 123 ? 1.571 25.656 10.531 1 94.94 123 ILE B O 1
ATOM 2069 N N . GLU B 1 124 ? 0.355 26.516 12.273 1 95.5 124 GLU B N 1
ATOM 2070 C CA . GLU B 1 124 ? 1.271 26.031 13.297 1 95.5 124 GLU B CA 1
ATOM 2071 C C . GLU B 1 124 ? 1.344 24.5 13.281 1 95.5 124 GLU B C 1
ATOM 2073 O O . GLU B 1 124 ? 2.408 23.922 13.508 1 95.5 124 GLU B O 1
ATOM 2078 N N . PHE B 1 125 ? 0.219 23.891 13.031 1 97.06 125 PHE B N 1
ATOM 2079 C CA . PHE B 1 125 ? 0.151 22.438 12.914 1 97.06 125 PHE B CA 1
ATOM 2080 C C . PHE B 1 125 ? 1.004 21.953 11.75 1 97.06 125 PHE B C 1
ATOM 2082 O O . PHE B 1 125 ? 1.803 21.016 11.906 1 97.06 125 PHE B O 1
ATOM 2089 N N . LEU B 1 126 ? 0.943 22.578 10.578 1 95.88 126 LEU B N 1
ATOM 2090 C CA . LEU B 1 126 ? 1.689 22.203 9.383 1 95.88 126 LEU B CA 1
ATOM 2091 C C . LEU B 1 126 ? 3.186 22.406 9.586 1 95.88 126 LEU B C 1
ATOM 2093 O O . LEU B 1 126 ? 3.998 21.594 9.141 1 95.88 126 LEU B O 1
ATOM 2097 N N . LYS B 1 127 ? 3.467 23.484 10.281 1 94.38 127 LYS B N 1
ATOM 2098 C CA . LYS B 1 127 ? 4.867 23.75 10.586 1 94.38 127 LYS B CA 1
ATOM 2099 C C . LYS B 1 127 ? 5.461 22.656 11.469 1 94.38 127 LYS B C 1
ATOM 2101 O O . LYS B 1 127 ? 6.586 22.219 11.234 1 94.38 127 LYS B O 1
ATOM 2106 N N . GLU B 1 128 ? 4.637 22.234 12.453 1 94.56 128 GLU B N 1
ATOM 2107 C CA . GLU B 1 128 ? 5.094 21.188 13.359 1 94.56 128 GLU B CA 1
ATOM 2108 C C . GLU B 1 128 ? 5.344 19.891 12.609 1 94.56 128 GLU B C 1
ATOM 2110 O O . GLU B 1 128 ? 6.262 19.125 12.945 1 94.56 128 GLU B O 1
ATOM 2115 N N . LEU B 1 129 ? 4.551 19.688 11.555 1 95.62 129 LEU B N 1
ATOM 2116 C CA . LEU B 1 129 ? 4.676 18.469 10.766 1 95.62 129 LEU B CA 1
ATOM 2117 C C . LEU B 1 129 ? 5.75 18.625 9.695 1 95.62 129 LEU B C 1
ATOM 2119 O O . LEU B 1 129 ? 6.055 17.672 8.977 1 95.62 129 LEU B O 1
ATOM 2123 N N . LYS B 1 130 ? 6.32 19.875 9.586 1 95 130 LYS B N 1
ATOM 2124 C CA . LYS B 1 130 ? 7.352 20.203 8.602 1 95 130 LYS B CA 1
ATOM 2125 C C . LYS B 1 130 ? 6.852 19.953 7.18 1 95 130 LYS B C 1
ATOM 2127 O O . LYS B 1 130 ? 7.523 19.297 6.383 1 95 130 LYS B O 1
ATOM 2132 N N . VAL B 1 131 ? 5.711 20.391 6.949 1 94.12 131 VAL B N 1
ATOM 2133 C CA . VAL B 1 131 ? 5.082 20.344 5.633 1 94.12 131 VAL B CA 1
ATOM 2134 C C . VAL B 1 131 ? 5.148 21.719 4.973 1 94.12 131 VAL B C 1
ATOM 2136 O O . VAL B 1 131 ? 5.066 22.734 5.648 1 94.12 131 VAL B O 1
#

Solvent-accessible surface area (backbone atoms only — not comparable to full-atom values): 14778 Å² total; per-residue (Å²): 130,82,84,69,41,48,64,64,64,35,44,45,55,82,35,69,69,47,44,55,54,56,68,70,52,78,73,85,67,77,81,48,69,69,36,40,63,68,50,70,56,95,59,66,46,48,43,78,47,70,46,64,56,65,78,63,47,58,72,58,52,48,54,43,37,51,57,34,61,71,34,54,59,41,40,32,34,39,25,31,34,28,57,68,59,35,42,76,76,77,37,85,64,92,55,56,44,68,59,34,52,51,44,53,27,40,30,30,41,40,45,26,35,33,77,57,30,68,94,61,83,51,68,69,58,38,54,74,69,60,81,131,80,82,68,40,49,62,65,64,35,43,45,55,82,35,67,69,49,44,54,54,55,68,69,54,75,72,84,66,78,82,48,68,69,37,39,63,66,50,71,57,96,59,66,46,47,44,79,49,70,46,63,55,64,77,64,47,56,71,60,51,47,53,44,37,50,56,34,61,71,35,52,60,41,39,34,34,39,25,32,34,28,57,68,60,34,43,75,74,78,37,84,64,91,54,57,42,68,60,35,53,50,44,53,26,41,30,32,41,39,46,26,34,32,78,56,32,68,95,60,83,52,69,70,58,38,53,74,69,60,79

pLDDT: mean 95.36, std 6.02, range [47.25, 98.94]

Sequence (262 aa):
MEKLAFGQPAPYSDDPNVIDQRRLIDYSEKILLDDAKSGYVSRPVRVYADGVFDMFHYGHANQFLQIKNALPNVYLIVGVCSDEETLKNKGRTVQPEDERYEAVRHCRYVDEVYKASPWTCPIEFLKELKVMEKLAFGQPAPYSDDPNVIDQRRLIDYSEKILLDDAKSGYVSRPVRVYADGVFDMFHYGHANQFLQIKNALPNVYLIVGVCSDEETLKNKGRTVQPEDERYEAVRHCRYVDEVYKASPWTCPIEFLKELKV

Organism: Caenorhabditis japonica (NCBI:txid281687)

InterPro domains:
  IPR004821 Cytidyltransferase-like domain [PF01467] (48-130)
  IPR004821 Cytidyltransferase-like domain [TIGR00125] (46-113)
  IPR014729 Rossmann-like alpha/beta/alpha sandwich fold [G3DSA:3.40.50.620] (6-131)
  IPR045049 Choline-phosphate cytidylyltransferase Pcy1-like [PTHR10739] (40-131)

Nearest PDB structures (foldseek):
  3hl4-assembly1_A  TM=9.103E-01  e=1.825E-15  Rattus norvegicus
  4mvd-assembly1_C  TM=9.054E-01  e=2.723E-15  Rattus norvegicus
  4mvc-assembly1_B  TM=9.092E-01  e=4.061E-15  Rattus norvegicus
  4mvd-assembly2_G  TM=9.055E-01  e=3.554E-15  Rattus norvegicus
  4mvd-assembly1_D  TM=9.068E-01  e=4.061E-15  Rattus norvegicus